Protein AF-A0A967WP31-F1 (afdb_monomer)

Radius of gyration: 25.15 Å; Cα contacts (8 Å, |Δi|>4): 212; chains: 1; bounding box: 75×71×48 Å

Sequence (219 aa):
MRSCRGRLVWILLALAAFLLVVALVLAAVYLVLQRSQSPTAGWQDPVLAIVPEQVAPDLALYPLAGASELDTVDAALANDDLETAYATLVFGLEMSDSQRIGRLILLGGQYAEAENADRAGLTYQQVYDVAVLSPYLTDPTRADALLAAGKGWTTLGDQDRALEVYDQVYLIAAQSPYLQMANRRDLLVALEEAYEEMGERSRAEASRAGIIELDQQTS

Mean predicted aligned error: 8.78 Å

Secondary structure (DSSP, 8-state):
--HHHHHHHHHHHHHHHHHHHHHHHHHHHHHHHHHHS--------TTTT--GGGS-HHHHTGGGGT--HHHHHHHHHHTT-HHHHHHHHHH--SS-HHHHHHHHHHHHHHHHHTT-HHHHHHHHHHHHHHHHH-SS--HHHHHHHHHHHHHHHHHTT-HHHHHHHHHHHHHHHHH-TTS-HHHHHHHHHHHHHHHHHTT-HHHHHHHHHHHHHHHHHH-

Solvent-accessible surface area (backbone atoms only — not comparable to full-atom values): 11968 Å² total; per-residue (Å²): 136,72,72,63,58,57,55,51,51,51,52,52,50,54,51,51,52,50,51,51,52,52,50,50,52,51,48,51,50,47,54,52,51,54,67,66,48,66,69,85,73,63,90,73,61,73,76,77,68,58,59,75,91,60,40,49,63,74,61,68,46,34,48,82,75,70,45,54,68,65,59,43,32,52,50,22,58,74,68,69,33,55,52,28,24,49,48,48,68,69,69,55,80,84,66,52,70,68,58,48,37,57,51,30,56,54,51,19,51,52,27,45,75,70,70,33,52,70,60,14,51,52,28,29,48,50,26,36,50,49,40,72,68,47,88,82,60,51,69,62,59,27,33,52,38,24,48,50,23,17,52,50,30,47,73,69,64,40,54,68,63,15,49,58,32,44,53,51,31,48,49,47,51,76,65,46,88,84,52,51,71,67,62,31,41,54,51,28,53,54,44,22,52,53,24,51,77,73,64,39,53,75,59,16,53,50,26,48,51,53,43,54,55,52,55,61,77,74,108

Structure (mmCIF, N/CA/C/O backbone):
data_AF-A0A967WP31-F1
#
_entry.id   AF-A0A967WP31-F1
#
loop_
_atom_site.group_PDB
_atom_site.id
_atom_site.type_symbol
_atom_site.label_atom_id
_atom_site.label_alt_id
_atom_site.label_comp_id
_atom_site.label_asym_id
_atom_site.label_entity_id
_atom_site.label_seq_id
_atom_site.pdbx_PDB_ins_code
_atom_site.Cartn_x
_atom_site.Cartn_y
_atom_site.Cartn_z
_atom_site.occupancy
_atom_site.B_iso_or_equiv
_atom_site.auth_seq_id
_atom_site.auth_comp_id
_atom_site.auth_asym_id
_atom_site.auth_atom_id
_atom_site.pdbx_PDB_model_num
ATOM 1 N N . MET A 1 1 ? -52.359 -52.834 -19.981 1.00 48.09 1 MET A N 1
ATOM 2 C CA . MET A 1 1 ? -51.183 -52.432 -19.164 1.00 48.09 1 MET A CA 1
ATOM 3 C C . MET A 1 1 ? -49.957 -51.960 -19.981 1.00 48.09 1 MET A C 1
ATOM 5 O O . MET A 1 1 ? -48.878 -51.860 -19.414 1.00 48.09 1 MET A O 1
ATOM 9 N N . ARG A 1 2 ? -50.075 -51.617 -21.282 1.00 52.44 2 ARG A N 1
ATOM 10 C CA . ARG A 1 2 ? -48.934 -51.145 -22.110 1.00 52.44 2 ARG A CA 1
ATOM 11 C C . ARG A 1 2 ? -48.860 -49.616 -22.305 1.00 52.44 2 ARG A C 1
ATOM 13 O O . ARG A 1 2 ? -47.792 -49.123 -22.641 1.00 52.44 2 ARG A O 1
ATOM 20 N N . SER A 1 3 ? -49.930 -48.858 -22.032 1.00 57.16 3 SER A N 1
ATOM 21 C CA . SER A 1 3 ? -49.964 -47.397 -22.253 1.00 57.16 3 SER A CA 1
ATOM 22 C C . SER A 1 3 ? -49.383 -46.551 -21.106 1.00 57.16 3 SER A C 1
ATOM 24 O O . SER A 1 3 ? -48.911 -45.446 -21.361 1.00 57.16 3 SER A O 1
ATOM 26 N N . CYS A 1 4 ? -49.337 -47.056 -19.864 1.00 55.31 4 CYS A N 1
ATOM 27 C CA . CYS A 1 4 ? -48.727 -46.322 -18.742 1.00 55.31 4 CYS A CA 1
ATOM 28 C C . CYS A 1 4 ? -47.192 -46.325 -18.787 1.00 55.31 4 CYS A C 1
ATOM 30 O O . CYS A 1 4 ? -46.578 -45.357 -18.356 1.00 55.31 4 CYS A O 1
ATOM 32 N N . ARG A 1 5 ? -46.565 -47.369 -19.355 1.00 59.22 5 ARG A N 1
ATOM 33 C CA . ARG A 1 5 ? -45.098 -47.455 -19.474 1.00 59.22 5 ARG A CA 1
ATOM 34 C C . ARG A 1 5 ? -44.522 -46.371 -20.387 1.00 59.22 5 ARG A C 1
ATOM 36 O O . ARG A 1 5 ? -43.502 -45.795 -20.044 1.00 59.22 5 ARG A O 1
ATOM 43 N N . GLY A 1 6 ? -45.197 -46.042 -21.492 1.00 67.44 6 GLY A N 1
ATOM 44 C CA . GLY A 1 6 ? -44.748 -44.987 -22.407 1.00 67.44 6 GLY A CA 1
ATOM 45 C C . GLY A 1 6 ? -44.759 -43.597 -21.768 1.00 67.44 6 GLY A C 1
ATOM 46 O O . GLY A 1 6 ? -43.783 -42.865 -21.880 1.00 67.44 6 GLY A O 1
ATOM 47 N N . ARG A 1 7 ? -45.822 -43.251 -21.026 1.00 71.31 7 ARG A N 1
ATOM 48 C CA . ARG A 1 7 ? -45.899 -41.967 -20.303 1.00 71.31 7 ARG A CA 1
ATOM 49 C C . ARG A 1 7 ? -44.865 -41.868 -19.184 1.00 71.31 7 ARG A C 1
ATOM 51 O O . ARG A 1 7 ? -44.279 -40.811 -19.003 1.00 71.31 7 ARG A O 1
ATOM 58 N N . LEU A 1 8 ? -44.610 -42.967 -18.476 1.00 77.31 8 LEU A N 1
ATOM 59 C CA . LEU A 1 8 ? -43.610 -43.014 -17.407 1.00 77.31 8 LEU A CA 1
ATOM 60 C C . LEU A 1 8 ? -42.186 -42.836 -17.963 1.00 77.31 8 LEU A C 1
ATOM 62 O O . LEU A 1 8 ? -41.399 -42.093 -17.389 1.00 77.31 8 LEU A O 1
ATOM 66 N N . VAL A 1 9 ? -41.887 -43.423 -19.128 1.00 80.94 9 VAL A N 1
ATOM 67 C CA . VAL A 1 9 ? -40.612 -43.206 -19.836 1.00 80.94 9 VAL A CA 1
ATOM 68 C C . VAL A 1 9 ? -40.452 -41.746 -20.270 1.00 80.94 9 VAL A C 1
ATOM 70 O O . VAL A 1 9 ? -39.383 -41.183 -20.072 1.00 80.94 9 VAL A O 1
ATOM 73 N N . TRP A 1 10 ? -41.506 -41.102 -20.784 1.00 84.00 10 TRP A N 1
ATOM 74 C CA . TRP A 1 10 ? -41.463 -39.678 -21.147 1.00 84.00 10 TRP A CA 1
ATOM 75 C C . TRP A 1 10 ? -41.274 -38.749 -19.942 1.00 84.00 10 TRP A C 1
ATOM 77 O O . TRP A 1 10 ? -40.517 -37.787 -20.035 1.00 84.00 10 TRP A O 1
ATOM 87 N N . ILE A 1 11 ? -41.907 -39.051 -18.804 1.00 85.69 11 ILE A N 1
ATOM 88 C CA . ILE A 1 11 ? -41.722 -38.292 -17.557 1.00 85.69 11 ILE A CA 1
ATOM 89 C C . ILE A 1 11 ? -40.282 -38.436 -17.048 1.00 85.69 11 ILE A C 1
ATOM 91 O O . ILE A 1 11 ? -39.667 -37.443 -16.669 1.00 85.69 11 ILE A O 1
ATOM 95 N N . LEU A 1 12 ? -39.719 -39.649 -17.086 1.00 86.62 12 LEU A N 1
ATOM 96 C CA . LEU A 1 12 ? -38.326 -39.885 -16.695 1.00 86.62 12 LEU A CA 1
ATOM 97 C C . LEU A 1 12 ? -37.335 -39.167 -17.623 1.00 86.62 12 LEU A C 1
ATOM 99 O O . LEU A 1 12 ? -36.360 -38.600 -17.140 1.00 86.62 12 LEU A O 1
ATOM 103 N N . LEU A 1 13 ? -37.603 -39.137 -18.931 1.00 89.50 13 LEU A N 1
ATOM 104 C CA . LEU A 1 13 ? -36.784 -38.411 -19.908 1.00 89.50 13 LEU A CA 1
ATOM 105 C C . LEU A 1 13 ? -36.823 -36.895 -19.683 1.00 89.50 13 LEU A C 1
ATOM 107 O O . LEU A 1 13 ? -35.779 -36.248 -19.705 1.00 89.50 13 LEU A O 1
ATOM 111 N N . ALA A 1 14 ? -38.006 -36.336 -19.419 1.00 89.00 14 ALA A N 1
ATOM 112 C CA . ALA A 1 14 ? -38.161 -34.915 -19.117 1.00 89.00 14 ALA A CA 1
ATOM 113 C C . ALA A 1 14 ? -37.454 -34.527 -17.808 1.00 89.00 14 ALA A C 1
ATOM 115 O O . ALA A 1 14 ? -36.783 -33.499 -17.753 1.00 89.00 14 ALA A O 1
ATOM 116 N N . LEU A 1 15 ? -37.546 -35.374 -16.776 1.00 92.00 15 LEU A N 1
ATOM 117 C CA . LEU A 1 15 ? -36.854 -35.159 -15.506 1.00 92.00 15 LEU A CA 1
ATOM 118 C C . LEU A 1 15 ? -35.328 -35.227 -15.669 1.00 92.00 15 LEU A C 1
ATOM 120 O O . LEU A 1 15 ? -34.617 -34.388 -15.123 1.00 92.00 15 LEU A O 1
ATOM 124 N N . ALA A 1 16 ? -34.825 -36.188 -16.448 1.00 92.31 16 ALA A N 1
ATOM 125 C CA . ALA A 1 16 ? -33.398 -36.306 -16.736 1.00 92.31 16 ALA A CA 1
ATOM 126 C C . ALA A 1 16 ? -32.869 -35.090 -17.515 1.00 92.31 16 ALA A C 1
ATOM 128 O O . ALA A 1 16 ? -31.815 -34.557 -17.175 1.00 92.31 16 ALA A O 1
ATOM 129 N N . ALA A 1 17 ? -33.619 -34.611 -18.512 1.00 92.19 17 ALA A N 1
ATOM 130 C CA . ALA A 1 17 ? -33.269 -33.404 -19.256 1.00 92.19 17 ALA A CA 1
ATOM 131 C C . ALA A 1 17 ? -33.260 -32.160 -18.354 1.00 92.19 17 ALA A C 1
ATOM 133 O O . ALA A 1 17 ? -32.332 -31.358 -18.423 1.00 92.19 17 ALA A O 1
ATOM 134 N N . PHE A 1 18 ? -34.248 -32.026 -17.464 1.00 94.31 18 PHE A N 1
ATOM 135 C CA . PHE A 1 18 ? -34.303 -30.928 -16.499 1.00 94.31 18 PHE A CA 1
ATOM 136 C C . PHE A 1 18 ? -33.104 -30.943 -15.542 1.00 94.31 18 PHE A C 1
ATOM 138 O O . PHE A 1 18 ? -32.453 -29.917 -15.361 1.00 94.31 18 PHE A O 1
ATOM 145 N N . LEU A 1 19 ? -32.756 -32.108 -14.986 1.00 94.81 19 LEU A N 1
ATOM 146 C CA . LEU A 1 19 ? -31.580 -32.252 -14.122 1.00 94.81 19 LEU A CA 1
ATOM 147 C C . LEU A 1 19 ? -30.276 -31.913 -14.852 1.00 94.81 19 LEU A C 1
ATOM 149 O O . LEU A 1 19 ? -29.394 -31.297 -14.260 1.00 94.81 19 LEU A O 1
ATOM 153 N N . LEU A 1 20 ? -30.164 -32.264 -16.135 1.00 94.94 20 LEU A N 1
ATOM 154 C CA . LEU A 1 20 ? -28.99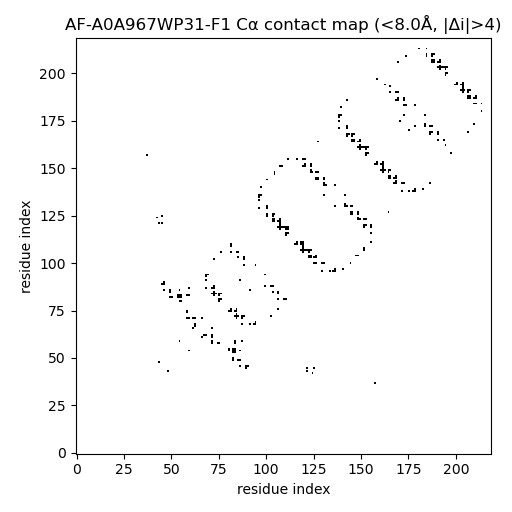0 -31.945 -16.947 1.00 94.94 20 LEU A CA 1
ATOM 155 C C . LEU A 1 20 ? -28.857 -30.432 -17.171 1.00 94.94 20 LEU A C 1
ATOM 157 O O . LEU A 1 20 ? -27.760 -29.892 -17.046 1.00 94.94 20 LEU A O 1
ATOM 161 N N . VAL A 1 21 ? -29.966 -29.732 -17.426 1.00 95.50 21 VAL A N 1
ATOM 162 C CA . VAL A 1 21 ? -29.972 -28.264 -17.536 1.00 95.50 21 VAL A CA 1
ATOM 163 C C . VAL A 1 21 ? -29.587 -27.616 -16.207 1.00 95.50 21 VAL A C 1
ATOM 165 O O . VAL A 1 21 ? -28.744 -26.725 -16.194 1.00 95.50 21 VAL A O 1
ATOM 168 N N . VAL A 1 22 ? -30.138 -28.085 -15.084 1.00 95.94 22 VAL A N 1
ATOM 169 C CA . VAL A 1 22 ? -29.780 -27.573 -13.750 1.00 95.94 22 VAL A CA 1
ATOM 170 C C . VAL A 1 22 ? -28.296 -27.797 -13.454 1.00 95.94 22 VAL A C 1
ATOM 172 O O . VAL A 1 22 ? -27.631 -26.882 -12.975 1.00 95.94 22 VAL A O 1
ATOM 175 N N . ALA A 1 23 ? -27.753 -28.969 -13.789 1.00 94.25 23 ALA A N 1
ATOM 176 C CA . ALA A 1 23 ? -26.331 -29.261 -13.631 1.00 94.25 23 ALA A CA 1
ATOM 177 C C . ALA A 1 23 ? 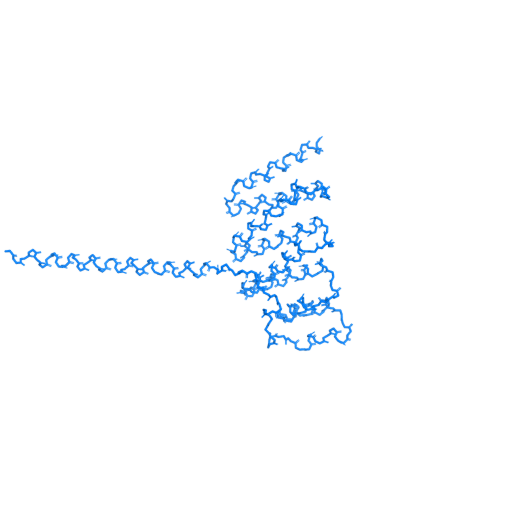-25.451 -28.354 -14.507 1.00 94.25 23 ALA A C 1
ATOM 179 O O . ALA A 1 23 ? -24.427 -27.872 -14.033 1.00 94.25 23 ALA A O 1
ATOM 180 N N . LEU A 1 24 ? -25.857 -28.073 -15.750 1.00 94.81 24 LEU A N 1
ATOM 181 C CA . LEU A 1 24 ? -25.155 -27.136 -16.632 1.00 94.81 24 LEU A CA 1
ATOM 182 C C . LEU A 1 24 ? -25.182 -25.704 -16.097 1.00 94.81 24 LEU A C 1
ATOM 184 O O . LEU A 1 24 ? -24.158 -25.030 -16.130 1.00 94.81 24 LEU A O 1
ATOM 188 N N . VAL A 1 25 ? -26.326 -25.247 -15.584 1.00 94.38 25 VAL A N 1
ATOM 189 C CA . VAL A 1 25 ? -26.448 -23.917 -14.973 1.00 94.38 25 VAL A CA 1
ATOM 190 C C . VAL A 1 25 ? -25.581 -23.829 -13.722 1.00 94.38 25 VAL A C 1
ATOM 192 O O . VAL A 1 25 ? -24.827 -22.874 -13.583 1.00 94.38 25 VAL A O 1
ATOM 195 N N . LEU A 1 26 ? -25.617 -24.838 -12.849 1.00 93.25 26 LEU A N 1
ATOM 196 C CA . LEU A 1 26 ? -24.751 -24.902 -11.670 1.00 93.25 26 LEU A CA 1
ATOM 197 C C . LEU A 1 26 ? -23.270 -24.945 -12.049 1.00 93.25 26 LEU A C 1
ATOM 199 O O . LEU A 1 26 ? -22.478 -24.267 -11.411 1.00 93.25 26 LEU A O 1
ATOM 203 N N . ALA A 1 27 ? -22.891 -25.686 -13.092 1.00 89.44 27 ALA A N 1
ATOM 204 C CA . ALA A 1 27 ? -21.516 -25.732 -13.580 1.00 89.44 27 ALA A CA 1
ATOM 205 C C . ALA A 1 27 ? -21.072 -24.387 -14.171 1.00 89.44 27 ALA A C 1
ATOM 207 O O . ALA A 1 27 ? -19.958 -23.947 -13.914 1.00 89.44 27 ALA A O 1
ATOM 208 N N . ALA A 1 28 ? -21.940 -23.704 -14.921 1.00 89.06 28 ALA A N 1
ATOM 209 C CA . ALA A 1 28 ? -21.658 -22.372 -15.446 1.00 89.06 28 ALA A CA 1
ATOM 210 C C . ALA A 1 28 ? -21.516 -21.344 -14.315 1.00 89.06 28 ALA A C 1
ATOM 212 O O . ALA A 1 28 ? -20.557 -20.579 -14.302 1.00 89.06 28 ALA A O 1
ATOM 213 N N . VAL A 1 29 ? -22.421 -21.372 -13.333 1.00 89.94 29 VAL A N 1
ATOM 214 C CA . VAL A 1 29 ? -22.355 -20.532 -12.130 1.00 89.94 29 VAL A CA 1
ATOM 215 C C . VAL A 1 29 ? -21.086 -20.834 -11.334 1.00 89.94 29 VAL A C 1
ATOM 217 O O . VAL A 1 29 ? -20.380 -19.906 -10.961 1.00 89.94 29 VAL A O 1
ATOM 220 N N . TYR A 1 30 ? -20.743 -22.110 -11.144 1.00 86.44 30 TYR A N 1
ATOM 221 C CA . TYR A 1 30 ? -19.514 -22.533 -10.475 1.00 86.44 30 TYR A CA 1
ATOM 222 C C . TYR A 1 30 ? -18.264 -22.048 -11.212 1.00 86.44 30 TYR A C 1
ATOM 224 O O . TYR A 1 30 ? -17.371 -21.514 -10.575 1.00 86.44 30 TYR A O 1
ATOM 232 N N . LEU A 1 31 ? -18.206 -22.157 -12.541 1.00 83.50 31 LEU A N 1
ATOM 233 C CA . LEU A 1 31 ? -17.070 -21.672 -13.331 1.00 83.50 31 LEU A CA 1
ATOM 234 C C . LEU A 1 31 ? -16.947 -20.144 -13.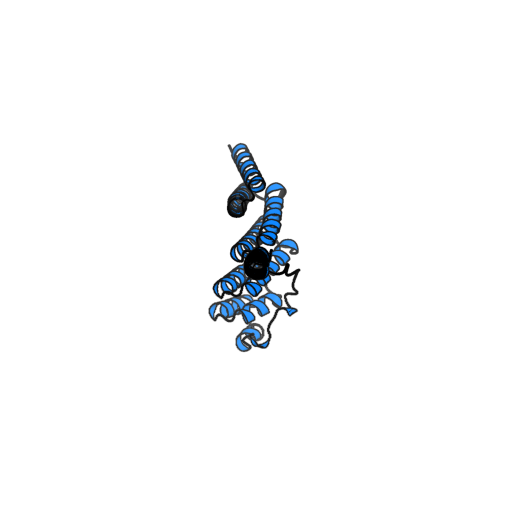315 1.00 83.50 31 LEU A C 1
ATOM 236 O O . LEU A 1 31 ? -15.834 -19.628 -13.335 1.00 83.50 31 LEU A O 1
ATOM 240 N N . VAL A 1 32 ? -18.065 -19.416 -13.271 1.00 80.25 32 VAL A N 1
ATOM 241 C CA . VAL A 1 32 ? -18.055 -17.955 -13.106 1.00 80.25 32 VAL A CA 1
ATOM 242 C C . VAL A 1 32 ? -17.565 -17.589 -11.705 1.00 80.25 32 VAL A C 1
ATOM 244 O O . VAL A 1 32 ? -16.639 -16.798 -11.586 1.00 80.25 32 VAL A O 1
ATOM 247 N N . LEU A 1 33 ? -18.092 -18.233 -10.661 1.00 72.06 33 LEU A N 1
ATOM 248 C CA . LEU A 1 33 ? -17.651 -18.038 -9.276 1.00 72.06 33 LEU A CA 1
ATOM 249 C C . LEU A 1 33 ? -16.187 -18.436 -9.065 1.00 72.06 33 LEU A C 1
ATOM 251 O O . LEU A 1 33 ? -15.489 -17.772 -8.317 1.00 72.06 33 LEU A O 1
ATOM 255 N N . GLN A 1 34 ? -15.701 -19.484 -9.729 1.00 62.25 34 GLN A N 1
ATOM 256 C CA . GLN A 1 34 ? -14.315 -19.940 -9.628 1.00 62.25 34 GLN A CA 1
ATOM 257 C C . GLN A 1 34 ? -13.345 -19.025 -10.383 1.00 62.25 34 GLN A C 1
ATOM 259 O O . GLN A 1 34 ? -12.185 -18.939 -10.008 1.00 62.25 34 GLN A O 1
ATOM 264 N N . ARG A 1 35 ? -13.810 -18.312 -11.418 1.00 55.94 35 ARG A N 1
ATOM 265 C CA . ARG A 1 35 ? -13.052 -17.200 -12.014 1.00 55.94 35 ARG A CA 1
ATOM 266 C C . ARG A 1 35 ? -13.031 -15.966 -11.112 1.00 55.94 35 ARG A C 1
ATOM 268 O O . ARG A 1 35 ? -12.067 -15.220 -11.166 1.00 55.94 35 ARG A O 1
ATOM 275 N N . SER A 1 36 ? -14.081 -15.752 -10.318 1.00 49.72 36 SER A N 1
ATOM 276 C CA . SER A 1 36 ? -14.158 -14.664 -9.331 1.00 49.72 36 SER A CA 1
ATOM 277 C C . SER A 1 36 ? -13.421 -14.972 -8.030 1.00 49.72 36 SER A C 1
ATOM 279 O O . SER A 1 36 ? -13.048 -14.054 -7.311 1.00 49.72 36 SER A O 1
ATOM 281 N N . GLN A 1 37 ? -13.200 -16.250 -7.720 1.00 40.97 37 GLN A N 1
ATOM 282 C CA . GLN A 1 37 ? -12.224 -16.662 -6.725 1.00 40.97 37 GLN A CA 1
ATOM 283 C C . GLN A 1 37 ? -10.851 -16.434 -7.342 1.00 40.97 37 GLN A C 1
ATOM 285 O O . GLN A 1 37 ? -10.245 -17.362 -7.880 1.00 40.97 37 GLN A O 1
ATOM 290 N N . SER A 1 38 ? -10.372 -15.187 -7.279 1.00 45.44 38 SER A N 1
ATOM 291 C CA . SER A 1 38 ? -8.942 -14.918 -7.332 1.00 45.44 38 SER A CA 1
ATOM 292 C C . SER A 1 38 ? -8.298 -15.984 -6.453 1.00 45.44 38 SER A C 1
ATOM 294 O O . SER A 1 38 ? -8.694 -16.107 -5.285 1.00 45.44 38 SER A O 1
ATOM 296 N N . PRO A 1 39 ? -7.421 -16.852 -6.997 1.00 47.75 39 PRO A N 1
ATOM 297 C CA . PRO A 1 39 ? -6.733 -17.809 -6.156 1.00 47.75 39 PRO A CA 1
ATOM 298 C C . PRO A 1 39 ? -6.156 -16.988 -5.016 1.00 47.75 39 PRO A C 1
ATOM 300 O O . PRO A 1 39 ? -5.658 -15.890 -5.259 1.00 47.75 39 PRO A O 1
ATOM 303 N N . THR A 1 40 ? -6.283 -17.475 -3.786 1.00 46.31 40 THR A N 1
ATOM 304 C CA . THR A 1 40 ? -5.514 -16.983 -2.647 1.00 46.31 40 THR A CA 1
ATOM 305 C C . THR A 1 40 ? -4.053 -17.001 -3.079 1.00 46.31 40 THR A C 1
ATOM 307 O O . THR A 1 40 ? -3.371 -18.021 -2.952 1.00 46.31 40 THR A O 1
ATOM 310 N N . ALA A 1 41 ? -3.605 -15.936 -3.733 1.00 57.12 41 ALA A N 1
ATOM 311 C CA . ALA A 1 41 ? -2.304 -15.878 -4.347 1.00 57.12 41 ALA A CA 1
ATOM 312 C C . ALA A 1 41 ? -1.407 -15.532 -3.178 1.00 57.12 41 ALA A C 1
ATOM 314 O O . ALA A 1 41 ? -1.161 -14.359 -2.906 1.00 57.12 41 ALA A O 1
ATOM 315 N N . GLY A 1 42 ? -1.069 -16.554 -2.387 1.00 73.75 42 GLY A N 1
ATOM 316 C CA . GLY A 1 42 ? -0.170 -16.417 -1.255 1.00 73.75 42 GLY A CA 1
ATOM 317 C C . GLY A 1 42 ? 1.035 -15.585 -1.669 1.00 73.75 42 GLY A C 1
ATOM 318 O O . GLY A 1 42 ? 1.362 -15.550 -2.856 1.00 73.75 42 GLY A O 1
ATOM 319 N N . TRP A 1 43 ? 1.622 -14.894 -0.691 1.00 86.44 43 TRP A N 1
ATOM 320 C CA . TRP A 1 43 ? 2.747 -13.980 -0.877 1.00 86.44 43 TRP A CA 1
ATOM 321 C C . TRP A 1 43 ? 3.620 -14.369 -2.079 1.00 86.44 43 TRP A C 1
ATOM 323 O O . TRP A 1 43 ? 4.153 -15.482 -2.136 1.00 86.44 43 TRP A O 1
ATOM 333 N N . GLN A 1 44 ? 3.696 -13.481 -3.065 1.00 90.19 44 GLN A N 1
ATOM 334 C CA . GLN A 1 44 ? 4.504 -13.695 -4.261 1.00 90.19 44 GLN A CA 1
ATOM 335 C C . GLN A 1 44 ? 5.835 -12.964 -4.127 1.00 90.19 44 GLN A C 1
ATOM 337 O O . GLN A 1 44 ? 5.871 -11.824 -3.661 1.00 90.19 44 GLN A O 1
ATOM 342 N N . ASP A 1 45 ? 6.912 -13.611 -4.573 1.00 91.69 45 ASP A N 1
ATOM 343 C CA . ASP A 1 45 ? 8.239 -13.004 -4.591 1.00 91.69 45 ASP A CA 1
ATOM 344 C C . ASP A 1 45 ? 8.279 -11.870 -5.634 1.00 91.69 45 ASP A C 1
ATOM 346 O O . ASP A 1 45 ? 8.108 -12.131 -6.833 1.00 91.69 45 ASP A O 1
ATOM 350 N N . PRO A 1 46 ? 8.515 -10.615 -5.208 1.00 92.69 46 PRO A N 1
ATOM 351 C CA . PRO A 1 46 ? 8.478 -9.465 -6.097 1.00 92.69 46 PRO A CA 1
ATOM 352 C C . PRO A 1 46 ? 9.553 -9.509 -7.187 1.00 92.69 46 PRO A C 1
ATOM 354 O O . PRO A 1 46 ? 9.320 -8.980 -8.273 1.00 92.69 46 PRO A O 1
ATOM 357 N N . VAL A 1 47 ? 10.694 -10.159 -6.926 1.00 94.19 47 VAL A N 1
ATOM 358 C CA . VAL A 1 47 ? 11.807 -10.290 -7.877 1.00 94.19 47 VAL A CA 1
ATOM 359 C C . VAL A 1 47 ? 11.464 -11.297 -8.969 1.00 94.19 47 VAL A C 1
ATOM 361 O O . VAL A 1 47 ? 11.734 -11.054 -10.143 1.00 94.19 47 VAL A O 1
ATOM 364 N N . LEU A 1 48 ? 10.838 -12.419 -8.599 1.00 93.38 48 LEU A N 1
ATOM 365 C CA . LEU A 1 48 ? 10.439 -13.453 -9.560 1.00 93.38 48 LEU A CA 1
ATOM 366 C C . LEU A 1 48 ? 9.257 -13.029 -10.436 1.00 93.38 48 LEU A C 1
ATOM 368 O O . LEU A 1 48 ? 9.054 -13.608 -11.499 1.00 93.38 48 LEU A O 1
ATOM 372 N N . ALA A 1 49 ? 8.488 -12.031 -10.000 1.00 92.19 49 ALA A N 1
ATOM 373 C CA . ALA A 1 49 ? 7.362 -11.498 -10.755 1.00 92.19 49 ALA A CA 1
ATOM 374 C C . ALA A 1 49 ? 7.775 -10.575 -11.917 1.00 92.19 49 ALA A C 1
ATOM 376 O O . ALA A 1 49 ? 6.916 -10.185 -12.705 1.00 92.19 49 ALA A O 1
ATOM 377 N N . ILE A 1 50 ? 9.047 -10.179 -12.020 1.00 94.62 50 ILE A N 1
ATOM 378 C CA . ILE A 1 50 ? 9.522 -9.287 -13.086 1.00 94.62 50 ILE A CA 1
ATOM 379 C C . ILE A 1 50 ? 9.532 -10.031 -14.423 1.00 94.62 50 ILE A C 1
ATOM 381 O O . ILE A 1 50 ? 10.000 -11.167 -14.496 1.00 94.62 50 ILE A O 1
ATOM 385 N N . VAL A 1 51 ? 9.063 -9.370 -15.484 1.00 94.88 51 VAL A N 1
ATOM 386 C CA . VAL A 1 51 ? 9.094 -9.876 -16.863 1.00 94.88 51 VAL A CA 1
ATOM 387 C C . VAL A 1 51 ? 10.194 -9.146 -17.643 1.00 94.88 51 VAL A C 1
ATOM 389 O O . VAL A 1 51 ? 9.956 -8.043 -18.141 1.00 94.88 51 VAL A O 1
ATOM 392 N N . PRO A 1 52 ? 11.409 -9.717 -17.770 1.00 94.00 52 PRO A N 1
ATOM 393 C CA . PRO A 1 52 ? 12.562 -9.002 -18.318 1.00 94.00 52 PRO A CA 1
ATOM 394 C C . PRO A 1 52 ? 12.348 -8.473 -19.738 1.00 94.00 52 PRO A C 1
ATOM 396 O O . PRO A 1 52 ? 12.908 -7.446 -20.104 1.00 94.00 52 PRO A O 1
ATOM 399 N N . GLU A 1 53 ? 11.529 -9.153 -20.541 1.00 96.62 53 GLU A N 1
ATOM 400 C CA . GLU A 1 53 ? 11.251 -8.783 -21.930 1.00 96.62 53 GLU A CA 1
ATOM 401 C C . GLU A 1 53 ? 10.398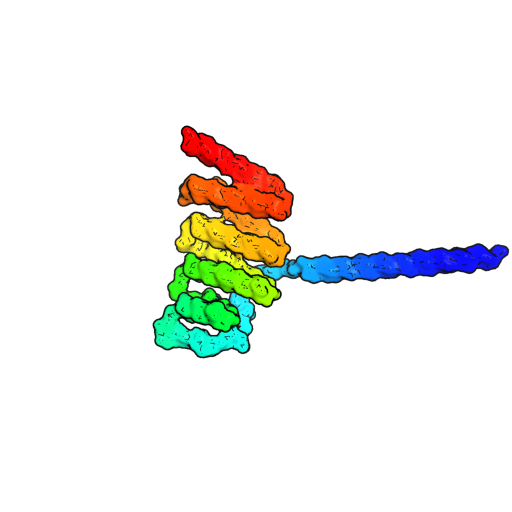 -7.513 -22.070 1.00 96.62 53 GLU A C 1
ATOM 403 O O . GLU A 1 53 ? 10.350 -6.940 -23.156 1.00 96.62 53 GLU A O 1
ATOM 408 N N . GLN A 1 54 ? 9.721 -7.086 -21.000 1.00 95.75 54 GLN A N 1
ATOM 409 C CA . GLN A 1 54 ? 8.888 -5.878 -20.971 1.00 95.75 54 GLN A CA 1
ATOM 410 C C . GLN A 1 54 ? 9.605 -4.684 -20.323 1.00 95.75 54 GLN A C 1
ATOM 412 O O . GLN A 1 54 ? 9.070 -3.580 -20.307 1.00 95.75 54 GLN A O 1
ATOM 417 N N . VAL A 1 55 ? 10.823 -4.883 -19.812 1.00 96.75 55 VAL A N 1
ATOM 418 C CA . VAL A 1 55 ? 11.637 -3.805 -19.248 1.00 96.75 55 VAL A CA 1
ATOM 419 C C . VAL A 1 55 ? 12.278 -3.004 -20.381 1.00 96.75 55 VAL A C 1
ATOM 421 O O . VAL A 1 55 ? 13.056 -3.545 -21.169 1.00 96.75 55 VAL A O 1
ATOM 424 N N . ALA A 1 56 ? 11.991 -1.704 -20.429 1.00 96.75 56 ALA A N 1
ATOM 425 C CA . ALA A 1 56 ? 12.590 -0.749 -21.353 1.00 96.75 56 ALA A CA 1
ATOM 426 C C . ALA A 1 56 ? 14.084 -0.561 -21.007 1.00 96.75 56 ALA A C 1
ATOM 428 O O . ALA A 1 56 ? 14.406 0.001 -19.953 1.00 96.75 56 ALA A O 1
ATOM 429 N N . PRO A 1 57 ? 15.031 -1.048 -21.838 1.00 94.06 57 PRO A N 1
ATOM 430 C CA . PRO A 1 57 ? 16.444 -1.084 -21.454 1.00 94.06 57 PRO A CA 1
ATOM 431 C C . PRO A 1 57 ? 17.079 0.302 -21.325 1.00 94.06 57 PRO A C 1
ATOM 433 O O . PRO A 1 57 ? 17.991 0.495 -20.530 1.00 94.06 57 PRO A O 1
ATOM 436 N N . ASP A 1 58 ? 16.623 1.267 -22.116 1.00 92.75 58 ASP A N 1
ATOM 437 C CA . ASP A 1 58 ? 17.094 2.649 -22.084 1.00 92.75 58 ASP A CA 1
ATOM 438 C C . ASP A 1 58 ? 16.767 3.337 -20.753 1.00 92.75 58 ASP A C 1
ATOM 440 O O . ASP A 1 58 ? 17.651 3.949 -20.152 1.00 92.75 58 ASP A O 1
ATOM 444 N N . LEU A 1 59 ? 15.543 3.166 -20.251 1.00 93.62 59 LEU A N 1
ATOM 445 C CA . LEU A 1 59 ? 15.137 3.660 -18.936 1.00 93.62 59 LEU A CA 1
ATOM 446 C C . LEU A 1 59 ? 15.743 2.836 -17.791 1.00 93.62 59 LEU A C 1
ATOM 448 O O . LEU A 1 59 ? 16.189 3.402 -16.797 1.00 93.62 59 LEU A O 1
ATOM 452 N N . ALA A 1 60 ? 15.848 1.513 -17.926 1.00 92.56 60 ALA A N 1
ATOM 453 C CA . ALA A 1 60 ? 16.442 0.668 -16.886 1.00 92.56 60 ALA A CA 1
ATOM 454 C C . ALA A 1 60 ? 17.933 0.967 -16.638 1.00 92.56 60 ALA A C 1
ATOM 456 O O . ALA A 1 60 ? 18.433 0.779 -15.529 1.00 92.56 60 ALA A O 1
ATOM 457 N N . LEU A 1 61 ? 18.655 1.442 -17.658 1.00 92.69 61 LEU A N 1
ATOM 458 C CA . LEU A 1 61 ? 20.064 1.831 -17.550 1.00 92.69 61 LEU A CA 1
ATOM 459 C C . LEU A 1 61 ? 20.256 3.294 -17.122 1.00 92.69 61 LEU A C 1
ATOM 461 O O . LEU A 1 61 ? 21.390 3.705 -16.871 1.00 92.69 61 LEU A O 1
ATOM 465 N N . TYR A 1 62 ? 19.184 4.081 -17.008 1.00 91.81 62 TYR A N 1
ATOM 466 C CA . TYR A 1 62 ? 19.252 5.503 -16.669 1.00 91.81 62 TYR A CA 1
ATOM 467 C C . TYR A 1 62 ? 19.971 5.777 -15.331 1.00 91.81 62 TYR A C 1
ATOM 469 O O . TYR A 1 62 ? 20.833 6.665 -15.299 1.00 91.81 62 TYR A O 1
ATOM 477 N N . PRO A 1 63 ? 19.762 4.985 -14.257 1.00 91.62 63 PRO A N 1
ATOM 478 C CA . PRO A 1 63 ? 20.522 5.151 -13.017 1.00 91.62 63 PRO A CA 1
ATOM 479 C C . PRO A 1 63 ? 22.035 4.976 -13.202 1.00 91.62 63 PRO A C 1
ATOM 481 O O . PRO A 1 63 ? 22.831 5.681 -12.584 1.00 91.62 63 PRO A O 1
ATOM 484 N N . LEU A 1 64 ? 22.469 4.108 -14.127 1.00 89.56 64 LEU A N 1
ATOM 485 C CA . LEU A 1 64 ? 23.895 3.922 -14.435 1.00 89.56 64 LEU A CA 1
ATOM 486 C C . LEU A 1 64 ? 24.509 5.136 -15.146 1.00 89.56 64 LEU A C 1
ATOM 488 O O . LEU A 1 64 ? 25.726 5.317 -15.118 1.00 89.56 64 LEU A O 1
ATOM 492 N N . ALA A 1 65 ? 23.678 5.976 -15.765 1.00 91.06 65 ALA A N 1
ATOM 493 C CA . ALA A 1 65 ? 24.077 7.267 -16.315 1.00 91.06 65 ALA A CA 1
ATOM 494 C C . ALA A 1 65 ? 24.074 8.398 -15.263 1.00 91.06 65 ALA A C 1
ATOM 496 O O . ALA A 1 65 ? 24.369 9.544 -15.604 1.00 91.06 65 ALA A O 1
ATOM 497 N N . GLY A 1 66 ? 23.776 8.090 -13.994 1.00 91.38 66 GLY A N 1
ATOM 498 C CA . GLY A 1 66 ? 23.780 9.033 -12.874 1.00 91.38 66 GLY A CA 1
ATOM 499 C C . GLY A 1 66 ? 22.441 9.725 -12.604 1.00 91.38 66 GLY A C 1
ATOM 500 O O . GLY A 1 66 ? 22.416 10.685 -11.836 1.00 91.38 66 GLY A O 1
ATOM 501 N N . ALA A 1 67 ? 21.346 9.281 -13.231 1.00 92.88 67 ALA A N 1
ATOM 502 C CA . ALA A 1 67 ? 20.003 9.726 -12.857 1.00 92.88 67 ALA A CA 1
ATOM 503 C C . ALA A 1 67 ? 19.573 9.102 -11.521 1.00 92.88 67 ALA A C 1
ATOM 505 O O . ALA A 1 67 ? 20.038 8.021 -11.165 1.00 92.88 67 ALA A O 1
ATOM 506 N N . SER A 1 68 ? 18.673 9.763 -10.787 1.00 94.62 68 SER A N 1
ATOM 507 C CA . SER A 1 68 ? 18.130 9.165 -9.566 1.00 94.62 68 SER A CA 1
ATOM 508 C C . SER A 1 68 ? 17.150 8.031 -9.894 1.00 94.62 68 SER A C 1
ATOM 510 O O . SER A 1 68 ? 16.462 8.052 -10.922 1.00 94.62 68 SER A O 1
ATOM 512 N N . GLU A 1 69 ? 17.043 7.043 -9.002 1.00 94.62 69 GLU A N 1
ATOM 513 C CA . GLU A 1 69 ? 16.047 5.969 -9.134 1.00 94.62 69 GLU A CA 1
ATOM 514 C C . GLU A 1 69 ? 14.612 6.526 -9.157 1.00 94.62 69 GLU A C 1
ATOM 516 O O . GLU A 1 69 ? 13.754 5.994 -9.857 1.00 94.62 69 GLU A O 1
ATOM 521 N N . LEU A 1 70 ? 14.350 7.629 -8.443 1.00 94.69 70 LEU A N 1
ATOM 522 C CA . LEU A 1 70 ? 13.039 8.288 -8.436 1.00 94.69 70 LEU A CA 1
ATOM 523 C C . LEU A 1 70 ? 12.699 8.915 -9.781 1.00 94.69 70 LEU A C 1
ATOM 525 O O . LEU A 1 70 ? 11.608 8.673 -10.288 1.00 94.69 70 LEU A O 1
ATOM 529 N N . ASP A 1 71 ? 13.636 9.655 -10.375 1.00 95.00 71 ASP A N 1
ATOM 530 C CA . ASP A 1 71 ? 13.434 10.242 -11.703 1.00 95.00 71 ASP A CA 1
ATOM 531 C C . ASP A 1 71 ? 13.240 9.147 -12.759 1.00 95.00 71 ASP A C 1
ATOM 533 O O . ASP A 1 71 ? 12.466 9.314 -13.697 1.00 95.00 71 ASP A O 1
ATOM 537 N N . THR A 1 72 ? 13.913 8.005 -12.586 1.00 96.06 72 THR A N 1
ATOM 538 C CA . THR A 1 72 ? 13.775 6.841 -13.471 1.00 96.06 72 THR A CA 1
ATOM 539 C C . THR A 1 72 ? 12.376 6.233 -13.380 1.00 96.06 72 THR A C 1
ATOM 541 O O . THR A 1 72 ? 11.752 5.984 -14.409 1.00 96.06 72 THR A O 1
ATOM 544 N N . VAL A 1 73 ? 11.854 6.037 -12.163 1.00 97.56 73 VAL A N 1
ATOM 545 C CA . VAL A 1 73 ? 10.475 5.565 -11.962 1.00 97.56 73 VAL A CA 1
ATOM 546 C C . VAL A 1 73 ? 9.472 6.574 -12.516 1.00 97.56 73 VAL A C 1
ATOM 548 O O . VAL A 1 73 ? 8.551 6.176 -13.218 1.00 97.56 73 VAL A O 1
ATOM 551 N N . ASP A 1 74 ? 9.660 7.868 -12.259 1.00 96.12 74 ASP A N 1
ATOM 552 C CA . ASP A 1 74 ? 8.754 8.915 -12.745 1.00 96.12 74 ASP A CA 1
ATOM 553 C C . ASP A 1 74 ? 8.736 8.987 -14.276 1.00 96.12 74 ASP A C 1
ATOM 555 O O . ASP A 1 74 ? 7.667 9.109 -14.874 1.00 96.12 74 ASP A O 1
ATOM 559 N N . ALA A 1 75 ? 9.896 8.847 -14.920 1.00 96.56 75 ALA A N 1
ATOM 560 C CA . ALA A 1 75 ? 9.996 8.759 -16.372 1.00 96.56 75 ALA A CA 1
ATOM 561 C C . ALA A 1 75 ? 9.310 7.498 -16.921 1.00 96.56 75 ALA A C 1
ATOM 563 O O . ALA A 1 75 ? 8.577 7.591 -17.903 1.00 96.56 75 ALA A O 1
ATOM 564 N N . ALA A 1 76 ? 9.501 6.342 -16.280 1.00 97.62 76 ALA A N 1
ATOM 565 C CA . ALA A 1 76 ? 8.852 5.097 -16.684 1.00 97.62 76 ALA A CA 1
ATOM 566 C C . ALA A 1 76 ? 7.322 5.180 -16.560 1.00 97.62 76 ALA A C 1
ATOM 568 O O . ALA A 1 76 ? 6.615 4.868 -17.513 1.00 97.62 76 ALA A O 1
ATOM 569 N N . LEU A 1 77 ? 6.804 5.690 -15.437 1.00 97.12 77 LEU A N 1
ATOM 570 C CA . LEU A 1 77 ? 5.366 5.911 -15.236 1.00 97.12 77 LEU A CA 1
ATOM 571 C C . LEU A 1 77 ? 4.789 6.922 -16.239 1.00 97.12 77 LEU A C 1
ATOM 573 O O . LEU A 1 77 ? 3.662 6.763 -16.697 1.00 97.12 77 LEU A O 1
ATOM 577 N N . ALA A 1 78 ? 5.542 7.970 -16.590 1.00 96.25 78 ALA A N 1
ATOM 578 C CA . ALA A 1 78 ? 5.106 8.963 -17.572 1.00 96.25 78 ALA A CA 1
ATOM 579 C C . ALA A 1 78 ? 5.057 8.416 -19.011 1.00 96.25 78 ALA A C 1
ATOM 581 O O . ALA A 1 78 ? 4.297 8.937 -19.828 1.00 96.25 78 ALA A O 1
ATOM 582 N N . ASN A 1 79 ? 5.852 7.387 -19.311 1.00 95.56 79 ASN A N 1
ATOM 583 C CA . ASN A 1 79 ? 5.915 6.733 -20.619 1.00 95.56 79 ASN A CA 1
ATOM 584 C C . ASN A 1 79 ? 5.051 5.464 -20.719 1.00 95.56 79 ASN A C 1
ATOM 586 O O . ASN A 1 79 ? 5.082 4.813 -21.758 1.00 95.56 79 ASN A O 1
ATOM 590 N N . ASP A 1 80 ? 4.278 5.129 -19.678 1.00 95.94 80 ASP A N 1
ATOM 591 C CA . ASP A 1 80 ? 3.503 3.878 -19.575 1.00 95.94 80 ASP A CA 1
ATOM 592 C C . ASP A 1 80 ? 4.383 2.603 -19.581 1.00 95.94 80 ASP A C 1
ATOM 594 O O . ASP A 1 80 ? 3.925 1.490 -19.830 1.00 95.94 80 ASP A O 1
ATOM 598 N N . ASP A 1 81 ? 5.670 2.743 -19.240 1.00 97.06 81 ASP A N 1
ATOM 599 C CA . ASP A 1 81 ? 6.631 1.642 -19.114 1.00 97.06 81 ASP A CA 1
ATOM 600 C C . ASP A 1 81 ? 6.532 0.998 -17.716 1.00 97.06 81 ASP A C 1
ATOM 602 O O . ASP A 1 81 ? 7.486 0.983 -16.928 1.00 97.06 81 ASP A O 1
ATOM 606 N N . LEU A 1 82 ? 5.348 0.470 -17.387 1.00 97.69 82 LEU A N 1
ATOM 607 C CA . LEU A 1 82 ? 4.992 0.011 -16.036 1.00 97.69 82 LEU A CA 1
ATOM 608 C C . LEU A 1 82 ? 5.908 -1.103 -15.504 1.00 97.69 82 LEU A C 1
ATOM 610 O O . LEU A 1 82 ? 6.206 -1.147 -14.307 1.00 97.69 82 LEU A O 1
ATOM 614 N N . GLU A 1 83 ? 6.388 -1.996 -16.376 1.00 97.50 83 GLU A N 1
ATOM 615 C CA . GLU A 1 83 ? 7.321 -3.059 -15.982 1.00 97.50 83 GLU A CA 1
ATOM 616 C C . GLU A 1 83 ? 8.679 -2.486 -15.571 1.00 97.50 83 GLU A C 1
ATOM 618 O O . GLU A 1 83 ? 9.275 -2.936 -14.594 1.00 97.50 83 GLU A O 1
ATOM 623 N N . THR A 1 84 ? 9.152 -1.459 -16.278 1.00 97.75 84 THR A N 1
ATOM 624 C CA . THR A 1 84 ? 10.394 -0.763 -15.935 1.00 97.75 84 THR A CA 1
ATOM 625 C C . THR A 1 84 ? 10.252 -0.063 -14.592 1.00 97.75 84 THR A C 1
ATOM 627 O O . THR A 1 84 ? 11.110 -0.232 -13.729 1.00 97.75 84 THR A O 1
ATOM 630 N N . ALA A 1 85 ? 9.140 0.648 -14.375 1.00 97.94 85 ALA A N 1
ATOM 631 C CA . ALA A 1 85 ? 8.842 1.275 -13.090 1.00 97.94 85 ALA A CA 1
ATOM 632 C C . ALA A 1 85 ? 8.822 0.237 -11.954 1.00 97.94 85 ALA A C 1
ATOM 634 O O . ALA A 1 85 ? 9.452 0.442 -10.916 1.00 97.94 85 ALA A O 1
ATOM 635 N N . TYR A 1 86 ? 8.158 -0.904 -12.167 1.00 97.88 86 TYR A N 1
ATOM 636 C CA . TYR A 1 86 ? 8.119 -2.002 -11.202 1.00 97.88 86 TYR A CA 1
ATOM 637 C C . TYR A 1 86 ? 9.516 -2.560 -10.913 1.00 97.88 86 TYR A C 1
ATOM 639 O O . TYR A 1 86 ? 9.907 -2.670 -9.754 1.00 97.88 86 TYR A O 1
ATOM 647 N N . ALA A 1 87 ? 10.301 -2.869 -11.948 1.00 97.19 87 ALA A N 1
ATOM 648 C CA . ALA A 1 87 ? 11.647 -3.410 -11.795 1.00 97.19 87 ALA A CA 1
ATOM 649 C C . ALA A 1 87 ? 12.570 -2.439 -11.041 1.00 97.19 87 ALA A C 1
ATOM 651 O O . ALA A 1 87 ? 13.295 -2.860 -10.137 1.00 97.19 87 ALA A O 1
ATOM 652 N N . THR A 1 88 ? 12.508 -1.139 -11.345 1.00 96.75 88 THR A N 1
ATOM 653 C CA . THR A 1 88 ? 13.256 -0.112 -10.607 1.00 96.75 88 THR A CA 1
ATOM 654 C C . THR A 1 88 ? 12.792 -0.016 -9.152 1.00 96.75 88 THR A C 1
ATOM 656 O O . THR A 1 88 ? 13.630 0.111 -8.266 1.00 96.75 88 THR A O 1
ATOM 659 N N . LEU A 1 89 ? 11.493 -0.146 -8.862 1.00 97.12 89 LEU A N 1
ATOM 660 C CA . LEU A 1 89 ? 10.982 -0.159 -7.484 1.00 97.12 89 LEU A CA 1
ATOM 661 C C . LEU A 1 89 ? 11.328 -1.432 -6.708 1.00 97.12 89 LEU A C 1
ATOM 663 O O . LEU A 1 89 ? 11.415 -1.375 -5.485 1.00 97.12 89 LEU A O 1
ATOM 667 N N . VAL A 1 90 ? 11.535 -2.566 -7.374 1.00 95.62 90 VAL A N 1
ATOM 668 C CA . VAL A 1 90 ? 11.938 -3.819 -6.716 1.00 95.62 90 VAL A CA 1
ATOM 669 C C . VAL A 1 90 ? 13.441 -3.849 -6.447 1.00 95.62 90 VAL A C 1
ATOM 671 O O . VAL A 1 90 ? 13.859 -4.242 -5.360 1.00 95.62 90 VAL A O 1
ATOM 674 N N . PHE A 1 91 ? 14.260 -3.424 -7.412 1.00 94.06 91 PHE A N 1
ATOM 675 C CA . PHE A 1 91 ? 15.720 -3.483 -7.292 1.00 94.06 91 PHE A CA 1
ATOM 676 C C . PHE A 1 91 ? 16.361 -2.219 -6.725 1.00 94.06 91 PHE A C 1
ATOM 678 O O . PHE A 1 91 ? 17.498 -2.290 -6.263 1.00 94.06 91 PHE A O 1
ATOM 685 N N . GLY A 1 92 ? 15.667 -1.082 -6.767 1.00 91.19 92 GLY A N 1
ATOM 686 C CA . GLY A 1 92 ? 16.219 0.197 -6.340 1.00 91.19 92 GLY A CA 1
ATOM 687 C C . GLY A 1 92 ? 16.566 0.197 -4.856 1.00 91.19 92 GLY A C 1
ATOM 688 O O . GLY A 1 92 ? 15.782 -0.285 -4.033 1.00 91.19 92 GLY A O 1
ATOM 689 N N . LEU A 1 93 ? 17.730 0.729 -4.497 1.00 89.44 93 LEU A N 1
ATOM 690 C CA . LEU A 1 93 ? 18.260 0.719 -3.127 1.00 89.44 93 LEU A CA 1
ATOM 691 C C . LEU A 1 93 ? 18.372 2.119 -2.516 1.00 89.44 93 LEU A C 1
ATOM 693 O O . LEU A 1 93 ? 18.610 2.239 -1.315 1.00 89.44 93 LEU A O 1
ATOM 697 N N . GLU A 1 94 ? 18.212 3.172 -3.315 1.00 92.56 94 GLU A N 1
ATOM 698 C CA . GLU A 1 94 ? 18.433 4.554 -2.880 1.00 92.56 94 GLU A CA 1
ATOM 699 C C . GLU A 1 94 ? 17.173 5.188 -2.280 1.00 92.56 94 GLU A C 1
ATOM 701 O O . GLU A 1 94 ? 17.257 6.125 -1.482 1.00 92.56 94 GLU A O 1
ATOM 706 N N . MET A 1 95 ? 15.995 4.672 -2.639 1.00 94.38 95 MET A N 1
ATOM 707 C CA . MET A 1 95 ? 14.718 5.185 -2.150 1.00 94.38 95 MET A CA 1
ATOM 708 C C . MET A 1 95 ? 14.500 4.896 -0.664 1.00 94.38 95 MET A C 1
ATOM 710 O O . MET A 1 95 ? 14.625 3.755 -0.213 1.00 94.38 95 MET A O 1
ATOM 714 N N . SER A 1 96 ? 14.036 5.910 0.073 1.00 96.00 96 SER A N 1
ATOM 715 C CA . SER A 1 96 ? 13.436 5.692 1.394 1.00 96.00 96 SER A CA 1
ATOM 716 C C . SER A 1 96 ? 12.128 4.902 1.290 1.00 96.00 96 SER A C 1
ATOM 718 O O . SER A 1 96 ? 11.431 4.960 0.274 1.00 96.00 96 SER A O 1
ATOM 720 N N . ASP A 1 97 ? 11.745 4.222 2.370 1.00 96.44 97 ASP A N 1
ATOM 721 C CA . ASP A 1 97 ? 10.522 3.410 2.407 1.00 96.44 97 ASP A CA 1
ATOM 722 C C . ASP A 1 97 ? 9.267 4.225 2.064 1.00 96.44 97 ASP A C 1
ATOM 724 O O . ASP A 1 97 ? 8.429 3.769 1.290 1.00 96.44 97 ASP A O 1
ATOM 728 N N . SER A 1 98 ? 9.165 5.469 2.548 1.00 95.94 98 SER A N 1
ATOM 729 C CA . SER A 1 98 ? 8.043 6.361 2.224 1.00 95.94 98 SER A CA 1
ATOM 730 C C . SER A 1 98 ? 7.996 6.733 0.738 1.00 95.94 98 SER A C 1
ATOM 732 O O . SER A 1 98 ? 6.917 6.791 0.148 1.00 95.94 98 SER A O 1
ATOM 734 N N . GLN A 1 99 ? 9.156 6.977 0.118 1.00 97.06 99 GLN A N 1
ATOM 735 C CA . GLN A 1 99 ? 9.242 7.267 -1.317 1.00 97.06 99 GLN A CA 1
ATOM 736 C C . GLN A 1 99 ? 8.838 6.044 -2.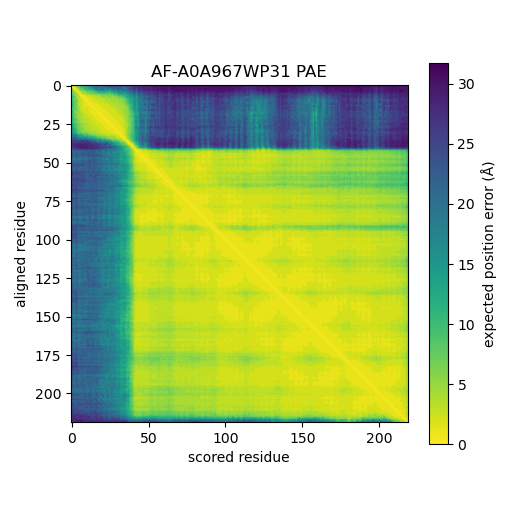145 1.00 97.06 99 GLN A C 1
ATOM 738 O O . GLN A 1 99 ? 8.028 6.171 -3.065 1.00 97.06 99 GLN A O 1
ATOM 743 N N . ARG A 1 100 ? 9.344 4.861 -1.776 1.00 97.50 100 ARG A N 1
ATOM 744 C CA . ARG A 1 100 ? 9.006 3.595 -2.432 1.00 97.50 100 ARG A CA 1
ATOM 745 C C . ARG A 1 100 ? 7.513 3.296 -2.329 1.00 97.50 100 ARG A C 1
ATOM 747 O O . ARG A 1 100 ? 6.887 3.036 -3.350 1.00 97.50 100 ARG A O 1
ATOM 754 N N . ILE A 1 101 ? 6.924 3.417 -1.136 1.00 98.00 101 ILE A N 1
ATOM 755 C CA . ILE A 1 101 ? 5.479 3.251 -0.913 1.00 98.00 101 ILE A CA 1
ATOM 756 C C . ILE A 1 101 ? 4.676 4.188 -1.814 1.00 98.00 101 ILE A C 1
ATOM 758 O O . ILE A 1 101 ? 3.772 3.735 -2.511 1.00 98.00 101 ILE A O 1
ATOM 762 N N . GLY A 1 102 ? 5.013 5.481 -1.838 1.00 97.31 102 GLY A N 1
ATOM 763 C CA . GLY A 1 102 ? 4.286 6.454 -2.652 1.00 97.31 102 GLY A CA 1
ATOM 764 C C . GLY A 1 102 ? 4.287 6.095 -4.140 1.00 97.31 102 GLY A C 1
ATOM 765 O O . GLY A 1 102 ? 3.263 6.220 -4.806 1.00 97.31 102 GLY A O 1
ATOM 766 N N . ARG A 1 103 ? 5.416 5.604 -4.662 1.00 98.06 103 ARG A N 1
ATOM 767 C CA . ARG A 1 103 ? 5.534 5.173 -6.062 1.00 98.06 103 ARG A CA 1
ATOM 768 C C . ARG A 1 103 ? 4.858 3.838 -6.347 1.00 98.06 103 ARG A C 1
ATOM 770 O O . ARG A 1 103 ? 4.230 3.709 -7.392 1.00 98.06 103 ARG A O 1
ATOM 777 N N . LEU A 1 104 ? 4.908 2.890 -5.415 1.00 98.38 104 LEU A N 1
ATOM 778 C CA . LEU A 1 104 ? 4.159 1.639 -5.516 1.00 98.38 104 LEU A CA 1
ATOM 779 C C . LEU A 1 104 ? 2.646 1.898 -5.547 1.00 98.38 104 LEU A C 1
ATOM 781 O O . LEU A 1 104 ? 1.952 1.331 -6.379 1.00 98.38 104 LEU A O 1
ATOM 785 N N . ILE A 1 105 ? 2.117 2.802 -4.719 1.00 98.31 105 ILE A N 1
ATOM 786 C CA . ILE A 1 105 ? 0.683 3.140 -4.748 1.00 98.31 105 ILE A CA 1
ATOM 787 C C . ILE A 1 105 ? 0.271 3.686 -6.125 1.00 98.31 105 ILE A C 1
ATOM 789 O O . ILE A 1 105 ? -0.746 3.256 -6.670 1.00 98.31 105 ILE A O 1
ATOM 793 N N . LEU A 1 106 ? 1.070 4.593 -6.701 1.00 97.94 106 LEU A N 1
ATOM 794 C CA . LEU A 1 106 ? 0.816 5.146 -8.037 1.00 97.94 106 LEU A CA 1
ATOM 795 C C . LEU A 1 106 ? 0.872 4.067 -9.123 1.00 97.94 106 LEU A C 1
ATOM 797 O O . LEU A 1 106 ? -0.045 3.966 -9.934 1.00 97.94 106 LEU A O 1
ATOM 801 N N . LEU A 1 107 ? 1.915 3.235 -9.107 1.00 98.38 107 LEU A N 1
ATOM 802 C CA . LEU A 1 1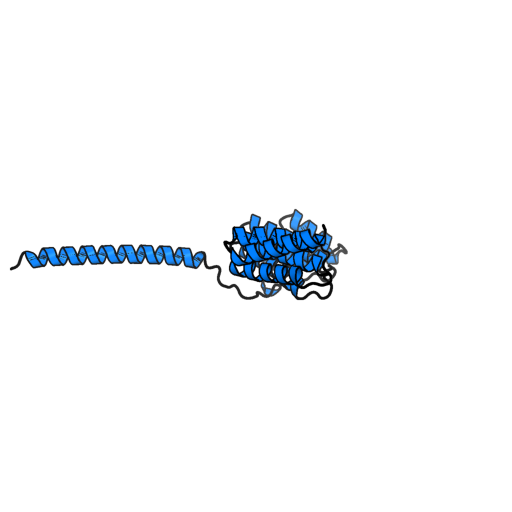07 ? 2.087 2.143 -10.060 1.00 98.38 107 LEU A CA 1
ATOM 803 C C . LEU A 1 107 ? 0.952 1.111 -9.963 1.00 98.38 107 LEU A C 1
ATOM 805 O O . LEU A 1 107 ? 0.441 0.659 -10.983 1.00 98.38 107 LEU A O 1
ATOM 809 N N . GLY A 1 108 ? 0.520 0.765 -8.748 1.00 97.88 108 GLY A N 1
ATOM 810 C CA . GLY A 1 108 ? -0.604 -0.144 -8.525 1.00 97.88 108 GLY A CA 1
ATOM 811 C C . GLY A 1 108 ? -1.905 0.404 -9.111 1.00 97.88 108 GLY A C 1
ATOM 812 O O . GLY A 1 108 ? -2.646 -0.340 -9.750 1.00 97.88 108 GLY A O 1
ATOM 813 N N . GLY A 1 109 ? -2.134 1.715 -8.968 1.00 97.44 109 GLY A N 1
ATOM 814 C CA . GLY A 1 109 ? -3.251 2.411 -9.609 1.00 97.44 109 GLY A CA 1
ATOM 815 C C . GLY A 1 109 ? -3.192 2.336 -11.136 1.00 97.44 109 GLY A C 1
ATOM 816 O O . GLY A 1 109 ? -4.180 1.959 -11.757 1.00 97.44 109 GLY A O 1
ATOM 817 N N . GLN A 1 110 ? -2.029 2.598 -11.740 1.00 98.06 110 GLN A N 1
ATOM 818 C CA . GLN A 1 110 ? -1.858 2.502 -13.196 1.00 98.06 110 GLN A CA 1
ATOM 819 C C . GLN A 1 110 ? -2.055 1.073 -13.720 1.00 98.06 110 GLN A C 1
ATOM 821 O O . GLN A 1 110 ? -2.724 0.876 -14.731 1.00 98.06 110 GLN A O 1
ATOM 826 N N . TYR A 1 111 ? -1.562 0.052 -13.009 1.00 97.56 111 TYR A N 1
ATOM 827 C CA . TYR A 1 111 ? -1.856 -1.338 -13.366 1.00 97.56 111 TYR A CA 1
ATOM 828 C C . TYR A 1 111 ? -3.352 -1.661 -13.277 1.00 97.56 111 TYR A C 1
ATOM 830 O O . TYR A 1 111 ? -3.860 -2.387 -14.129 1.00 97.56 111 TYR A O 1
ATOM 838 N N . ALA A 1 112 ? -4.062 -1.132 -12.275 1.00 95.75 112 ALA A N 1
ATOM 839 C CA . ALA A 1 112 ? -5.503 -1.326 -12.148 1.00 95.75 112 ALA A CA 1
ATOM 840 C C . ALA A 1 112 ? -6.274 -0.637 -13.289 1.00 95.75 112 ALA A C 1
ATOM 842 O O . ALA A 1 112 ? -7.181 -1.240 -13.859 1.00 95.75 112 ALA A O 1
ATOM 843 N N . GLU A 1 113 ? -5.881 0.584 -13.666 1.00 95.94 113 GLU A N 1
ATOM 844 C CA . GLU A 1 113 ? -6.432 1.310 -14.820 1.00 95.94 113 GLU A CA 1
ATOM 845 C C . GLU A 1 113 ? -6.172 0.580 -16.147 1.00 95.94 113 GLU A C 1
ATOM 847 O O . GLU A 1 113 ? -7.034 0.572 -17.025 1.00 95.94 113 GLU A O 1
ATOM 852 N N . ALA A 1 114 ? -5.027 -0.097 -16.270 1.00 95.00 114 ALA 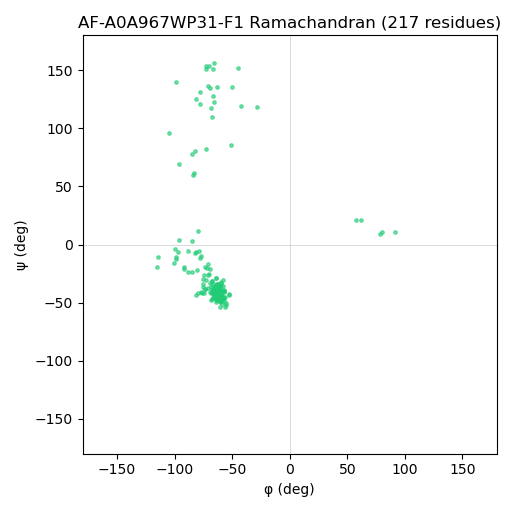A N 1
ATOM 853 C CA . ALA A 1 114 ? -4.675 -0.950 -17.405 1.00 95.00 114 ALA A CA 1
ATOM 854 C C . ALA A 1 114 ? -5.324 -2.353 -17.363 1.00 95.00 114 ALA A C 1
ATOM 856 O O . ALA A 1 114 ? -4.925 -3.239 -18.120 1.00 95.00 114 ALA A O 1
ATOM 857 N N . GLU A 1 115 ? -6.294 -2.583 -16.468 1.00 93.25 115 GLU A N 1
ATOM 858 C CA . GLU A 1 115 ? -6.983 -3.867 -16.250 1.00 93.25 115 GLU A CA 1
ATOM 859 C C . GLU A 1 115 ? -6.041 -5.038 -15.892 1.00 93.25 115 GLU A C 1
ATOM 861 O O . GLU A 1 115 ? -6.396 -6.213 -16.009 1.00 93.25 115 GLU A O 1
ATOM 866 N N . ASN A 1 116 ? -4.838 -4.740 -15.395 1.00 94.00 116 ASN A N 1
ATOM 867 C CA . ASN A 1 116 ? -3.851 -5.726 -14.967 1.00 94.00 116 ASN A CA 1
ATOM 868 C C . ASN A 1 116 ? -3.932 -5.957 -13.450 1.00 94.00 116 ASN A C 1
ATOM 870 O O . ASN A 1 116 ? -3.049 -5.572 -12.677 1.00 94.00 116 ASN A O 1
ATOM 874 N N . ALA A 1 117 ? -5.028 -6.589 -13.027 1.00 92.75 117 ALA A N 1
ATOM 875 C CA . ALA A 1 117 ? -5.345 -6.809 -11.616 1.00 92.75 117 ALA A CA 1
ATOM 876 C C . ALA A 1 117 ? -4.255 -7.588 -10.858 1.00 92.75 117 ALA A C 1
ATOM 878 O O . ALA A 1 117 ? -3.972 -7.270 -9.703 1.00 92.75 117 ALA A O 1
ATOM 879 N N . ASP A 1 118 ? -3.599 -8.553 -11.510 1.00 91.94 118 ASP A N 1
ATOM 880 C CA . ASP A 1 118 ? -2.520 -9.337 -10.901 1.00 91.94 118 ASP A CA 1
ATOM 881 C C . ASP A 1 118 ? -1.326 -8.443 -10.531 1.00 91.94 118 ASP A C 1
ATOM 883 O O . ASP A 1 118 ? -0.819 -8.497 -9.407 1.00 91.94 118 ASP A O 1
ATOM 887 N N . ARG A 1 119 ? -0.898 -7.561 -11.446 1.00 94.31 119 ARG A N 1
ATOM 888 C CA . ARG A 1 119 ? 0.217 -6.632 -11.199 1.00 94.31 119 ARG A CA 1
ATOM 889 C C . ARG A 1 119 ? -0.145 -5.535 -10.209 1.00 94.31 119 ARG A C 1
ATOM 891 O O . ARG A 1 119 ? 0.674 -5.192 -9.354 1.00 94.31 119 ARG A O 1
ATOM 898 N N . ALA A 1 120 ? -1.374 -5.031 -10.263 1.00 96.88 120 ALA A N 1
ATOM 899 C CA . ALA A 1 120 ? -1.870 -4.092 -9.265 1.00 96.88 120 ALA A CA 1
ATOM 900 C C . ALA A 1 120 ? -1.834 -4.723 -7.863 1.00 96.88 120 ALA A C 1
ATOM 902 O O . ALA A 1 120 ? -1.266 -4.150 -6.932 1.00 96.88 120 ALA A O 1
ATOM 903 N N . GLY A 1 121 ? -2.343 -5.952 -7.734 1.00 95.44 121 GLY A N 1
ATOM 904 C CA . GLY A 1 121 ? -2.356 -6.707 -6.483 1.00 95.44 121 GLY A CA 1
ATOM 905 C C . GLY A 1 121 ? -0.957 -6.978 -5.929 1.00 95.44 121 GLY A C 1
ATOM 906 O O . GLY A 1 121 ? -0.739 -6.814 -4.729 1.00 95.44 121 GLY A O 1
ATOM 907 N N . LEU A 1 122 ? 0.004 -7.322 -6.792 1.00 94.94 122 LEU A N 1
ATOM 908 C CA . LEU A 1 122 ? 1.418 -7.460 -6.424 1.00 94.94 122 LEU A CA 1
ATOM 909 C C . LEU A 1 122 ? 2.016 -6.154 -5.900 1.00 94.94 122 LEU A C 1
ATOM 911 O O . LEU A 1 122 ? 2.769 -6.150 -4.929 1.00 94.94 122 LEU A O 1
ATOM 915 N N . THR A 1 123 ? 1.661 -5.036 -6.524 1.00 97.56 123 THR A N 1
ATOM 916 C CA . THR A 1 123 ? 2.173 -3.728 -6.122 1.00 97.56 123 THR A CA 1
ATOM 917 C C . THR A 1 123 ? 1.617 -3.322 -4.752 1.00 97.56 123 THR A C 1
ATOM 919 O O . THR A 1 123 ? 2.373 -2.877 -3.888 1.00 97.56 123 THR A O 1
ATOM 922 N N . TYR A 1 124 ? 0.328 -3.568 -4.489 1.00 97.94 124 TYR A N 1
ATOM 923 C CA . TYR A 1 124 ? -0.261 -3.361 -3.159 1.00 97.94 124 TYR A CA 1
ATOM 924 C C . TYR A 1 124 ? 0.274 -4.340 -2.105 1.00 97.94 124 TYR A C 1
ATOM 926 O O . TYR A 1 124 ? 0.454 -3.940 -0.955 1.00 97.94 124 TYR A O 1
ATOM 934 N N . GLN A 1 125 ? 0.630 -5.574 -2.490 1.00 96.88 125 GLN A N 1
ATOM 935 C CA . GLN A 1 125 ? 1.351 -6.497 -1.607 1.00 96.88 125 GLN A CA 1
ATOM 936 C C . GLN A 1 125 ? 2.689 -5.899 -1.168 1.00 96.88 125 GLN A C 1
ATOM 938 O O . GLN A 1 125 ? 3.003 -5.934 0.015 1.00 96.88 125 GLN A O 1
ATOM 943 N N . GLN A 1 126 ? 3.450 -5.288 -2.078 1.00 97.44 126 GLN A N 1
ATOM 944 C CA . GLN A 1 126 ? 4.705 -4.637 -1.702 1.00 97.44 126 GLN A CA 1
ATOM 945 C C . GLN A 1 126 ? 4.493 -3.419 -0.798 1.00 97.44 126 GLN A C 1
ATOM 947 O O . GLN A 1 126 ? 5.273 -3.219 0.130 1.00 97.44 126 GLN A O 1
ATOM 952 N N . VAL A 1 127 ? 3.442 -2.619 -1.022 1.00 98.38 127 VAL A N 1
ATOM 953 C CA . VAL A 1 127 ? 3.087 -1.522 -0.101 1.00 98.38 127 VAL A CA 1
ATOM 954 C C . VAL A 1 127 ? 2.854 -2.073 1.302 1.00 98.38 127 VAL A C 1
ATOM 956 O O . VAL A 1 127 ? 3.424 -1.558 2.262 1.00 98.38 127 VAL A O 1
ATOM 959 N N . TYR A 1 128 ? 2.059 -3.137 1.411 1.00 98.00 128 TYR A N 1
ATOM 960 C CA . TYR A 1 128 ? 1.798 -3.824 2.669 1.00 98.00 128 TYR A CA 1
ATOM 961 C C . TYR A 1 128 ? 3.079 -4.389 3.301 1.00 98.00 128 TYR A C 1
ATOM 963 O O . TYR A 1 128 ? 3.342 -4.119 4.470 1.00 98.00 128 TYR A O 1
ATOM 971 N N . ASP A 1 129 ? 3.914 -5.096 2.537 1.00 96.38 129 ASP A N 1
ATOM 972 C CA . ASP A 1 129 ? 5.157 -5.697 3.027 1.00 96.38 129 ASP A CA 1
ATOM 973 C C . ASP A 1 129 ? 6.113 -4.623 3.570 1.00 96.38 129 ASP A C 1
ATOM 975 O O . ASP A 1 129 ? 6.617 -4.744 4.688 1.00 96.38 129 ASP A O 1
ATOM 979 N N . VAL A 1 130 ? 6.319 -3.524 2.833 1.00 97.06 130 VAL A N 1
ATOM 980 C CA . VAL A 1 130 ? 7.146 -2.397 3.299 1.00 97.06 130 VAL A CA 1
ATOM 981 C C . VAL A 1 130 ? 6.513 -1.745 4.530 1.00 97.06 130 VAL A C 1
ATOM 983 O O . VAL A 1 130 ? 7.217 -1.456 5.500 1.00 97.06 130 VAL A O 1
ATOM 986 N N . ALA A 1 131 ? 5.192 -1.551 4.538 1.00 98.00 131 ALA A N 1
ATOM 987 C CA . ALA A 1 131 ? 4.486 -0.958 5.666 1.00 98.00 131 ALA A CA 1
ATOM 988 C C . ALA A 1 131 ? 4.561 -1.821 6.929 1.00 98.00 131 ALA A C 1
ATOM 990 O O . ALA A 1 131 ? 4.679 -1.279 8.021 1.00 98.00 131 ALA A O 1
ATOM 991 N N . VAL A 1 132 ? 4.534 -3.146 6.829 1.00 96.12 132 VAL A N 1
ATOM 992 C CA . VAL A 1 132 ? 4.634 -4.038 7.993 1.00 96.12 132 VAL A CA 1
ATOM 993 C C . VAL A 1 132 ? 6.084 -4.187 8.455 1.00 96.12 132 VAL A C 1
ATOM 995 O O . VAL A 1 132 ? 6.353 -4.152 9.655 1.00 96.12 132 VAL A O 1
ATOM 998 N N . LEU A 1 133 ? 7.028 -4.325 7.522 1.00 96.00 133 LEU A N 1
ATOM 999 C CA . LEU A 1 133 ? 8.406 -4.716 7.833 1.00 96.00 133 LEU A CA 1
ATOM 1000 C C . LEU A 1 133 ? 9.351 -3.536 8.073 1.00 96.00 133 LEU A C 1
ATOM 1002 O O . LEU A 1 133 ? 10.386 -3.715 8.716 1.00 96.00 133 LEU A O 1
ATOM 1006 N N . SER A 1 134 ? 9.028 -2.334 7.587 1.00 96.44 134 SER A N 1
ATOM 1007 C CA . SER A 1 134 ? 9.921 -1.185 7.739 1.00 96.44 134 SER A CA 1
ATOM 1008 C C . SER A 1 134 ? 10.054 -0.760 9.208 1.00 96.44 134 SE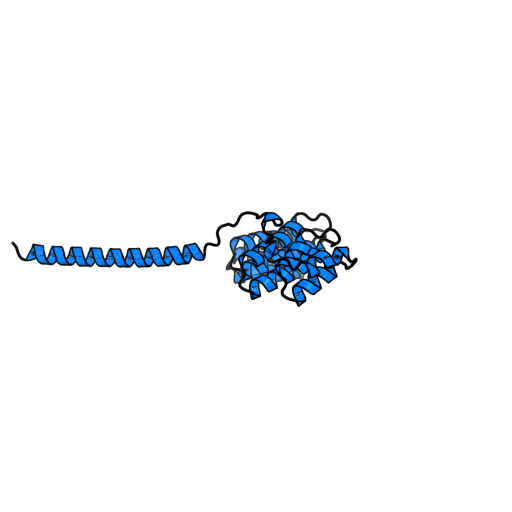R A C 1
ATOM 1010 O O . SER A 1 134 ? 9.043 -0.453 9.854 1.00 96.44 134 SER A O 1
ATOM 1012 N N . PRO A 1 135 ? 11.283 -0.633 9.740 1.00 95.62 135 PRO A N 1
ATOM 1013 C CA . PRO A 1 135 ? 11.519 -0.040 11.052 1.00 95.62 135 PRO A CA 1
ATOM 1014 C C . PRO A 1 135 ? 11.557 1.498 11.013 1.00 95.62 135 PRO A C 1
ATOM 1016 O O . PRO A 1 135 ? 11.638 2.129 12.064 1.00 95.62 135 PRO A O 1
ATOM 1019 N N . TYR A 1 136 ? 11.533 2.110 9.824 1.00 95.56 136 TYR A N 1
ATOM 1020 C CA . TYR A 1 136 ? 11.743 3.548 9.633 1.00 95.56 136 TYR A CA 1
ATOM 1021 C C . TYR A 1 136 ? 10.440 4.340 9.477 1.00 95.56 136 TYR A C 1
ATOM 1023 O O . TYR A 1 136 ? 10.453 5.569 9.562 1.00 95.56 136 TYR A O 1
ATOM 1031 N N . LEU A 1 137 ? 9.310 3.656 9.277 1.00 97.19 137 LEU A N 1
ATOM 1032 C CA . LEU A 1 137 ? 8.002 4.298 9.184 1.00 97.19 137 LEU A CA 1
ATOM 1033 C C . LEU A 1 137 ? 7.456 4.670 10.561 1.00 97.19 137 LEU A C 1
ATOM 1035 O O . LEU A 1 137 ? 7.371 3.833 11.465 1.00 97.19 137 LEU A O 1
ATOM 1039 N N . THR A 1 138 ? 7.006 5.919 10.679 1.00 96.31 138 THR A N 1
ATOM 1040 C CA . THR A 1 138 ? 6.200 6.373 11.815 1.00 96.31 138 THR A CA 1
ATOM 1041 C C . THR A 1 138 ? 4.803 5.754 11.756 1.00 96.31 138 THR A C 1
ATOM 1043 O O . THR A 1 138 ? 4.301 5.468 10.670 1.00 96.31 138 THR A O 1
ATOM 1046 N N . ASP A 1 139 ? 4.148 5.596 12.907 1.00 96.44 139 ASP A N 1
ATOM 1047 C CA . ASP A 1 139 ? 2.803 5.010 12.995 1.00 96.44 139 ASP A CA 1
ATOM 1048 C C . ASP A 1 139 ? 1.760 5.677 12.073 1.00 96.44 139 ASP A C 1
ATOM 1050 O O . ASP A 1 139 ? 1.039 4.934 11.409 1.00 96.44 139 ASP A O 1
ATOM 1054 N N . PRO A 1 140 ? 1.694 7.023 11.935 1.00 96.38 140 PRO A N 1
ATOM 1055 C CA . PRO A 1 140 ? 0.808 7.645 10.950 1.00 96.38 140 PRO A CA 1
ATOM 1056 C C . PRO A 1 140 ? 1.126 7.205 9.514 1.00 96.38 140 PRO A C 1
ATOM 1058 O O . PRO A 1 140 ? 0.242 6.746 8.803 1.00 96.38 140 PRO A O 1
ATOM 1061 N N . THR A 1 141 ? 2.401 7.256 9.111 1.00 96.94 141 THR A N 1
ATOM 1062 C CA . THR A 1 141 ? 2.819 6.900 7.741 1.00 96.94 141 THR A CA 1
ATOM 1063 C C . THR A 1 141 ? 2.544 5.426 7.444 1.00 96.94 141 THR A C 1
ATOM 1065 O O . THR A 1 141 ? 2.143 5.065 6.340 1.00 96.94 141 THR A O 1
ATOM 1068 N N . ARG A 1 142 ? 2.748 4.564 8.444 1.00 98.25 142 ARG A N 1
ATOM 1069 C CA . ARG A 1 142 ? 2.453 3.133 8.373 1.00 98.25 142 ARG A CA 1
ATOM 1070 C C . ARG A 1 142 ? 0.962 2.881 8.178 1.00 98.25 142 ARG A C 1
ATOM 1072 O O . ARG A 1 142 ? 0.592 2.100 7.308 1.00 98.25 142 ARG A O 1
ATOM 1079 N N . ALA A 1 143 ? 0.120 3.550 8.962 1.00 98.25 143 ALA A N 1
ATOM 1080 C CA . ALA A 1 143 ? -1.327 3.443 8.842 1.00 98.25 143 ALA A CA 1
ATOM 1081 C C . ALA A 1 143 ? -1.830 3.949 7.484 1.00 98.25 143 ALA A C 1
ATOM 1083 O O . ALA A 1 143 ? -2.641 3.270 6.862 1.00 98.25 143 ALA A O 1
ATOM 1084 N N . ASP A 1 144 ? -1.307 5.073 6.989 1.00 97.88 144 ASP A N 1
ATOM 1085 C CA . ASP A 1 144 ? -1.673 5.617 5.676 1.00 97.88 144 ASP A CA 1
ATOM 1086 C C . ASP A 1 144 ? -1.292 4.658 4.535 1.00 97.88 144 ASP A C 1
ATOM 1088 O O . ASP A 1 144 ? -2.085 4.427 3.621 1.00 97.88 144 ASP A O 1
ATOM 1092 N N . ALA A 1 145 ? -0.101 4.052 4.604 1.00 98.50 145 ALA A N 1
ATOM 1093 C CA . ALA A 1 145 ? 0.360 3.070 3.623 1.00 98.50 145 ALA A CA 1
ATOM 1094 C C . ALA A 1 145 ? -0.521 1.811 3.607 1.00 98.50 145 ALA A C 1
ATOM 1096 O O . ALA A 1 145 ? -0.944 1.360 2.542 1.00 98.50 145 ALA A O 1
ATOM 1097 N N . LEU A 1 146 ? -0.840 1.269 4.787 1.00 98.62 146 LEU A N 1
ATOM 1098 C CA . LEU A 1 146 ? -1.740 0.123 4.922 1.00 98.62 146 LEU A CA 1
ATOM 1099 C C . LEU A 1 146 ? -3.149 0.467 4.426 1.00 98.62 146 LEU A C 1
ATOM 1101 O O . LEU A 1 146 ? -3.728 -0.289 3.652 1.00 98.62 146 LEU A O 1
ATOM 1105 N N . LEU A 1 147 ? -3.682 1.635 4.787 1.00 98.38 147 LEU A N 1
ATOM 1106 C CA . LEU A 1 147 ? -4.989 2.090 4.317 1.00 98.38 147 LEU A CA 1
ATOM 1107 C C . LEU A 1 147 ? -5.025 2.204 2.785 1.00 98.38 147 LEU A C 1
ATOM 1109 O O . LEU A 1 147 ? -6.009 1.803 2.165 1.00 98.38 147 LEU A O 1
ATOM 1113 N N . ALA A 1 148 ? -3.953 2.700 2.159 1.00 98.31 148 ALA A N 1
ATOM 1114 C CA . ALA A 1 148 ? -3.837 2.759 0.704 1.00 98.31 148 ALA A CA 1
ATOM 1115 C C . ALA A 1 148 ? -3.790 1.363 0.058 1.00 98.31 148 ALA A C 1
ATOM 1117 O O . ALA A 1 148 ? -4.474 1.139 -0.940 1.00 98.31 148 ALA A O 1
ATOM 1118 N N . ALA A 1 149 ? -3.045 0.414 0.635 1.00 98.31 149 ALA A N 1
ATOM 1119 C CA . ALA A 1 149 ? -3.026 -0.972 0.162 1.00 98.31 149 ALA A CA 1
ATOM 1120 C C . ALA A 1 149 ? -4.408 -1.640 0.283 1.00 98.31 149 ALA A C 1
ATOM 1122 O O . ALA A 1 149 ? -4.877 -2.257 -0.672 1.00 98.31 149 ALA A O 1
ATOM 1123 N N . GLY A 1 150 ? -5.101 -1.452 1.413 1.00 98.00 150 GLY A N 1
ATOM 1124 C CA . GLY A 1 150 ? -6.464 -1.953 1.625 1.00 98.00 150 GLY A CA 1
ATOM 1125 C C . GLY A 1 150 ? -7.463 -1.397 0.606 1.00 98.00 150 GLY A C 1
ATOM 1126 O O . GLY A 1 150 ? -8.237 -2.156 0.018 1.00 98.00 150 GLY A O 1
ATOM 1127 N N . LYS A 1 151 ? -7.389 -0.092 0.305 1.00 97.88 151 LYS A N 1
ATOM 1128 C CA . LYS A 1 151 ? -8.197 0.544 -0.754 1.00 97.88 151 LYS A CA 1
ATOM 1129 C C . LYS A 1 151 ? -7.884 -0.027 -2.134 1.00 97.88 151 LYS A C 1
ATOM 1131 O O . LYS A 1 151 ? -8.799 -0.286 -2.919 1.00 97.88 151 LYS A O 1
ATOM 1136 N N . GLY A 1 152 ? -6.603 -0.266 -2.406 1.00 97.25 152 GLY A N 1
ATOM 1137 C CA . GLY A 1 152 ? -6.137 -0.932 -3.616 1.00 97.25 152 GLY A CA 1
ATOM 1138 C C . GLY A 1 152 ? -6.779 -2.306 -3.793 1.00 97.25 152 GLY A C 1
ATOM 1139 O O . GLY A 1 152 ? -7.441 -2.553 -4.797 1.00 97.25 152 GLY A O 1
ATOM 1140 N N . TRP A 1 153 ? -6.687 -3.176 -2.786 1.00 96.62 153 TRP A N 1
ATOM 1141 C CA . TRP A 1 153 ? -7.314 -4.500 -2.836 1.00 96.62 153 TRP A CA 1
ATOM 1142 C C . TRP A 1 153 ? -8.841 -4.460 -2.893 1.00 96.62 153 TRP A C 1
ATOM 1144 O O . TRP A 1 153 ? -9.430 -5.248 -3.630 1.00 96.62 153 TRP A O 1
ATOM 1154 N N . THR A 1 154 ? -9.481 -3.502 -2.217 1.00 96.19 154 THR A N 1
ATOM 1155 C CA . THR A 1 154 ? -10.935 -3.284 -2.328 1.00 96.19 154 THR A CA 1
ATOM 1156 C C . THR A 1 154 ? -11.326 -2.984 -3.777 1.00 96.19 154 THR A C 1
ATOM 1158 O O . THR A 1 154 ? -12.264 -3.579 -4.302 1.00 96.19 154 THR A O 1
ATOM 1161 N N . THR A 1 155 ? -10.559 -2.120 -4.451 1.00 94.44 155 THR A N 1
ATOM 1162 C CA . THR A 1 155 ? -10.763 -1.770 -5.868 1.00 94.44 155 THR A CA 1
ATOM 1163 C C . THR A 1 155 ? -10.590 -2.982 -6.787 1.00 94.44 155 THR A C 1
ATOM 1165 O O . THR A 1 155 ? -11.323 -3.126 -7.762 1.00 94.44 155 THR A O 1
ATOM 1168 N N . LEU A 1 156 ? -9.666 -3.888 -6.456 1.00 93.94 156 LEU A N 1
ATOM 1169 C CA . LEU A 1 156 ? -9.444 -5.140 -7.190 1.00 93.94 156 LEU A CA 1
ATOM 1170 C C . LEU A 1 156 ? -10.467 -6.242 -6.852 1.00 93.94 156 LEU A C 1
ATOM 1172 O O . LEU A 1 156 ? -10.446 -7.304 -7.471 1.00 93.94 156 LEU A O 1
ATOM 1176 N N . GLY A 1 157 ? -11.355 -6.009 -5.881 1.00 93.19 157 GLY A N 1
ATOM 1177 C CA . GLY A 1 157 ? -12.338 -6.984 -5.412 1.00 93.19 157 GLY A CA 1
ATOM 1178 C C . GLY A 1 157 ? -11.785 -8.055 -4.462 1.00 93.19 157 GLY A C 1
ATOM 1179 O O . GLY A 1 157 ? -12.513 -8.990 -4.134 1.00 93.19 157 GLY A O 1
ATOM 1180 N N . ASP A 1 158 ? -10.538 -7.930 -3.992 1.00 92.81 158 ASP A N 1
ATOM 1181 C CA . ASP A 1 158 ? -9.943 -8.833 -2.994 1.00 92.81 158 ASP A CA 1
ATOM 1182 C C . ASP A 1 158 ? -10.331 -8.376 -1.579 1.00 92.81 158 ASP A C 1
ATOM 1184 O O . ASP A 1 158 ? -9.584 -7.697 -0.869 1.00 92.81 158 ASP A O 1
ATOM 1188 N N . GLN A 1 159 ? -11.569 -8.705 -1.202 1.00 93.31 159 GLN A N 1
ATOM 1189 C CA . GLN A 1 159 ? -12.156 -8.288 0.072 1.00 93.31 159 GLN A CA 1
ATOM 1190 C C . GLN A 1 159 ? -11.434 -8.892 1.278 1.00 93.31 159 GLN A C 1
ATOM 1192 O O . GLN A 1 159 ? -11.287 -8.208 2.286 1.00 93.31 159 GLN A O 1
ATOM 1197 N N . ASP A 1 160 ? -10.956 -10.133 1.179 1.00 92.12 160 ASP A N 1
ATOM 1198 C CA . ASP A 1 160 ? -10.302 -10.812 2.299 1.00 92.12 160 ASP A CA 1
ATOM 1199 C C . ASP A 1 160 ? -9.006 -10.085 2.686 1.00 92.12 160 ASP A C 1
ATOM 1201 O O . ASP A 1 160 ? -8.831 -9.708 3.848 1.00 92.12 160 ASP A O 1
ATOM 1205 N N . ARG A 1 161 ? -8.133 -9.780 1.712 1.00 92.75 161 ARG A N 1
ATOM 1206 C CA . ARG A 1 161 ? -6.906 -9.013 1.989 1.00 92.75 161 ARG A CA 1
ATOM 1207 C C . ARG A 1 161 ? -7.194 -7.592 2.430 1.00 92.75 161 ARG A C 1
ATOM 1209 O O . ARG A 1 161 ? -6.544 -7.098 3.348 1.00 92.75 161 ARG A O 1
ATOM 1216 N N . ALA A 1 162 ? -8.144 -6.923 1.775 1.00 97.00 162 ALA A N 1
ATOM 1217 C CA . ALA A 1 162 ? -8.522 -5.571 2.161 1.00 97.00 162 ALA A CA 1
ATOM 1218 C C . ALA A 1 162 ? -8.937 -5.529 3.638 1.00 97.00 162 ALA A C 1
ATOM 1220 O O . ALA A 1 162 ? -8.454 -4.680 4.387 1.00 97.00 162 ALA A O 1
ATOM 1221 N N . LEU A 1 163 ? -9.750 -6.498 4.072 1.00 96.94 163 LEU A N 1
ATOM 1222 C CA . LEU A 1 163 ? -10.225 -6.599 5.446 1.00 96.94 163 LEU A CA 1
ATOM 1223 C C . LEU A 1 163 ? -9.084 -6.838 6.440 1.00 96.94 163 LEU A C 1
ATOM 1225 O O . LEU A 1 163 ? -9.006 -6.139 7.448 1.00 96.94 163 LEU A O 1
ATOM 1229 N N . GLU A 1 164 ? -8.179 -7.777 6.149 1.00 95.44 164 GLU A N 1
ATOM 1230 C CA . GLU A 1 164 ? -7.005 -8.049 6.992 1.00 95.44 164 GLU A CA 1
ATOM 1231 C C . GLU A 1 164 ? -6.136 -6.801 7.192 1.00 95.44 164 GLU A C 1
ATOM 1233 O O . GLU A 1 164 ? -5.613 -6.545 8.280 1.00 95.44 164 GLU A O 1
ATOM 1238 N N . VAL A 1 165 ? -5.988 -6.000 6.140 1.00 97.69 165 VAL A N 1
ATOM 1239 C CA . VAL A 1 165 ? -5.155 -4.797 6.153 1.00 97.69 165 VAL A CA 1
ATOM 1240 C C . VAL A 1 165 ? -5.853 -3.665 6.896 1.00 97.69 165 VAL A C 1
ATOM 1242 O O . VAL A 1 165 ? -5.218 -2.988 7.706 1.00 97.69 165 VAL A O 1
ATOM 1245 N N . TYR A 1 166 ? -7.159 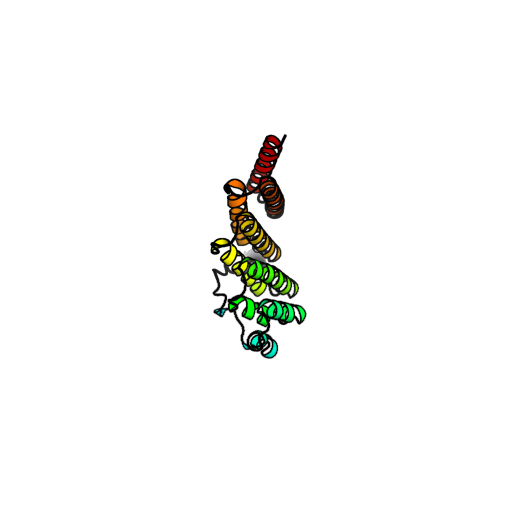-3.483 6.694 1.00 98.62 166 TYR A N 1
ATOM 1246 C CA . TYR A 1 166 ? -7.951 -2.529 7.469 1.00 98.62 166 TYR A CA 1
ATOM 1247 C C . TYR A 1 166 ? -7.957 -2.871 8.963 1.00 98.62 166 TYR A C 1
ATOM 1249 O O . TYR A 1 166 ? -7.791 -1.968 9.788 1.00 98.62 166 TYR A O 1
ATOM 1257 N N . ASP A 1 167 ? -8.027 -4.156 9.323 1.00 98.12 167 ASP A N 1
ATOM 1258 C CA . ASP A 1 167 ? -7.920 -4.602 10.715 1.00 98.12 167 ASP A CA 1
ATOM 1259 C C . ASP A 1 167 ? -6.555 -4.190 11.320 1.00 98.12 167 ASP A C 1
ATOM 1261 O O . ASP A 1 167 ? -6.491 -3.762 12.476 1.00 98.12 167 ASP A O 1
ATOM 1265 N N . GLN A 1 168 ? -5.461 -4.198 10.545 1.00 98.00 168 GLN A N 1
ATOM 1266 C CA . GLN A 1 168 ? -4.164 -3.674 11.006 1.00 98.00 168 GLN A CA 1
ATOM 1267 C C . GLN A 1 168 ? -4.141 -2.153 11.171 1.00 98.00 168 GLN A C 1
ATOM 1269 O O . GLN A 1 168 ? -3.597 -1.657 12.162 1.00 98.00 168 GLN A O 1
ATOM 1274 N N . VAL A 1 169 ? -4.750 -1.400 10.252 1.00 98.62 169 VAL A N 1
ATOM 1275 C CA . VAL A 1 169 ? -4.898 0.058 10.405 1.00 98.62 169 VAL A CA 1
ATOM 1276 C C . VAL A 1 169 ? -5.693 0.371 11.674 1.00 98.62 169 VAL A C 1
ATOM 1278 O O . VAL A 1 169 ? -5.303 1.254 12.441 1.00 98.62 169 VAL A O 1
ATOM 1281 N N . TYR A 1 170 ? -6.760 -0.386 11.948 1.00 98.56 170 TYR A N 1
ATOM 1282 C CA . TYR A 1 170 ? -7.561 -0.233 13.161 1.00 98.56 170 TYR A CA 1
ATOM 1283 C C . TYR A 1 170 ? -6.732 -0.484 14.422 1.00 98.56 170 TYR A C 1
ATOM 1285 O O . TYR A 1 170 ? -6.822 0.287 15.377 1.00 98.56 170 TYR A O 1
ATOM 1293 N N . LEU A 1 171 ? -5.881 -1.515 14.432 1.00 97.50 171 LEU A N 1
ATOM 1294 C CA . LEU A 1 171 ? -4.976 -1.770 15.555 1.00 97.50 171 LEU A CA 1
ATOM 1295 C C . LEU A 1 171 ? -4.026 -0.594 15.800 1.00 97.50 171 LEU A C 1
ATOM 1297 O O . LEU A 1 171 ? -3.859 -0.189 16.951 1.00 97.50 171 LEU A O 1
ATOM 1301 N N . ILE A 1 172 ? -3.451 -0.002 14.748 1.00 97.88 172 ILE A N 1
ATOM 1302 C CA . ILE A 1 172 ? -2.603 1.192 14.888 1.00 97.88 172 ILE A CA 1
ATOM 1303 C C . ILE A 1 172 ? -3.424 2.355 15.451 1.00 97.88 172 ILE A C 1
ATOM 1305 O O . ILE A 1 172 ? -3.002 2.985 16.421 1.00 97.88 172 ILE A O 1
ATOM 1309 N N . ALA A 1 173 ? -4.612 2.612 14.899 1.00 97.81 173 ALA A N 1
ATOM 1310 C CA . ALA A 1 173 ? -5.488 3.679 15.369 1.00 97.81 173 ALA A CA 1
ATOM 1311 C C . ALA A 1 173 ? -5.853 3.506 16.853 1.00 97.81 173 ALA A C 1
ATOM 1313 O O . ALA A 1 173 ? -5.725 4.449 17.634 1.00 97.81 173 ALA A O 1
ATOM 1314 N N . ALA A 1 174 ? -6.239 2.301 17.267 1.00 95.62 174 ALA A N 1
ATOM 1315 C CA . ALA A 1 174 ? -6.686 2.017 18.625 1.00 95.62 174 ALA A CA 1
ATOM 1316 C C . ALA A 1 174 ? -5.541 1.945 19.649 1.00 95.62 174 ALA A C 1
ATOM 1318 O O . ALA A 1 174 ? -5.739 2.312 20.807 1.00 95.62 174 ALA A O 1
ATOM 1319 N N . GLN A 1 175 ? -4.358 1.460 19.258 1.00 95.44 175 GLN A N 1
ATOM 1320 C CA . GLN A 1 175 ? -3.313 1.069 20.214 1.00 95.44 175 GLN A CA 1
ATOM 1321 C C . GLN A 1 175 ? -2.038 1.911 20.146 1.00 95.44 175 GLN A C 1
ATOM 1323 O O . GLN A 1 175 ? -1.279 1.912 21.115 1.00 95.44 175 GLN A O 1
ATOM 1328 N N . SER A 1 176 ? -1.778 2.634 19.051 1.00 96.50 176 SER A N 1
ATOM 1329 C CA . SER A 1 176 ? -0.550 3.426 18.935 1.00 96.50 176 SER A CA 1
ATOM 1330 C C . SER A 1 176 ? -0.532 4.563 19.964 1.00 96.50 176 SER A C 1
ATOM 1332 O O . SER A 1 176 ? -1.410 5.432 19.925 1.00 96.50 176 SER A O 1
ATOM 1334 N N . PRO A 1 177 ? 0.489 4.639 20.839 1.00 94.75 177 PRO A N 1
ATOM 1335 C CA . PRO A 1 177 ? 0.674 5.780 21.731 1.00 94.75 177 PRO A CA 1
ATOM 1336 C C . PRO A 1 177 ? 1.286 6.994 21.012 1.00 94.75 177 PRO A C 1
ATOM 1338 O O . PRO A 1 177 ? 1.314 8.086 21.575 1.00 94.75 177 PRO A O 1
ATOM 1341 N N . TYR A 1 178 ? 1.793 6.812 19.789 1.00 94.56 178 TYR A N 1
ATOM 1342 C CA . TYR A 1 178 ? 2.494 7.838 19.011 1.00 94.56 178 TYR A CA 1
ATOM 1343 C C . TYR A 1 178 ? 1.588 8.553 18.007 1.00 94.56 178 TYR A C 1
ATOM 1345 O O . TYR A 1 178 ? 1.998 9.532 17.381 1.00 94.56 178 TYR A O 1
ATOM 1353 N N . LEU A 1 179 ? 0.352 8.083 17.861 1.00 95.50 179 LEU A N 1
ATOM 1354 C CA . LEU A 1 179 ? -0.633 8.675 16.979 1.00 95.50 179 LEU A CA 1
ATOM 1355 C C . LEU A 1 179 ? -1.304 9.883 17.645 1.00 95.50 179 LEU A C 1
ATOM 1357 O O . LEU A 1 179 ? -1.864 9.786 18.741 1.00 95.50 179 LEU A O 1
ATOM 1361 N N . GLN A 1 180 ? -1.262 11.031 16.967 1.00 94.31 180 GLN A N 1
ATOM 1362 C CA . GLN A 1 180 ? -1.980 12.228 17.403 1.00 94.31 180 GLN A CA 1
ATOM 1363 C C . GLN A 1 180 ? -3.495 12.006 17.320 1.00 94.31 180 GLN A C 1
ATOM 1365 O O . GLN A 1 180 ? -3.975 11.263 16.466 1.00 94.31 180 GLN A O 1
ATOM 1370 N N . MET A 1 181 ? -4.259 12.686 18.181 1.00 93.50 181 MET A N 1
ATOM 1371 C CA . MET A 1 181 ? -5.721 12.540 18.235 1.00 93.50 181 MET A CA 1
ATOM 1372 C C . MET A 1 181 ? -6.398 12.842 16.891 1.00 93.50 181 MET A C 1
ATOM 1374 O O . MET A 1 181 ? -7.296 12.106 16.497 1.00 93.50 181 MET A O 1
ATOM 1378 N N . ALA A 1 182 ? -5.933 13.870 16.170 1.00 93.12 182 ALA A N 1
ATOM 1379 C CA . ALA A 1 182 ? -6.451 14.216 14.846 1.00 93.12 182 ALA A CA 1
ATOM 1380 C C . ALA A 1 182 ? -6.254 13.066 13.843 1.00 93.12 182 ALA A C 1
ATOM 1382 O O . ALA A 1 182 ? -7.230 12.557 13.304 1.00 93.12 182 ALA A O 1
ATOM 1383 N N . ASN A 1 183 ? -5.020 12.569 13.693 1.00 95.44 183 ASN A N 1
ATOM 1384 C CA . ASN A 1 183 ? -4.723 11.427 12.824 1.00 95.44 183 ASN A CA 1
ATOM 1385 C C . ASN A 1 183 ? -5.512 10.173 13.220 1.00 95.44 183 ASN A C 1
ATOM 1387 O O . ASN A 1 183 ? -5.994 9.450 12.356 1.00 95.44 183 ASN A O 1
ATOM 1391 N N . ARG A 1 184 ? -5.672 9.914 14.525 1.00 97.56 184 ARG A N 1
ATOM 1392 C CA . ARG A 1 184 ? -6.480 8.788 15.009 1.00 97.56 184 ARG A CA 1
ATOM 1393 C C . ARG A 1 184 ? -7.927 8.906 14.557 1.00 97.56 184 ARG A C 1
ATOM 1395 O O . ARG A 1 184 ? -8.486 7.933 14.062 1.00 97.56 184 ARG A O 1
ATOM 1402 N N . ARG A 1 185 ? -8.518 10.088 14.715 1.00 96.81 185 ARG A N 1
ATOM 1403 C CA . ARG A 1 185 ? -9.887 10.359 14.283 1.00 96.81 185 ARG A CA 1
ATOM 1404 C C . ARG A 1 185 ? -10.034 10.169 12.774 1.00 96.81 185 ARG A C 1
ATOM 1406 O O . ARG A 1 185 ? -10.960 9.486 12.356 1.00 96.81 185 ARG A O 1
ATOM 1413 N N . ASP A 1 186 ? -9.107 10.701 11.983 1.00 97.44 186 ASP A N 1
ATOM 1414 C CA . ASP A 1 186 ? -9.145 10.591 10.521 1.00 97.44 186 ASP A CA 1
ATOM 1415 C C . ASP A 1 186 ? -9.047 9.130 10.048 1.00 97.44 186 ASP A C 1
ATOM 1417 O O . ASP A 1 186 ? -9.819 8.709 9.186 1.00 97.44 186 ASP A O 1
ATOM 1421 N N . LEU A 1 187 ? -8.171 8.322 10.661 1.00 98.19 187 LEU A N 1
ATOM 1422 C CA . LEU A 1 187 ? -8.078 6.888 10.366 1.00 98.19 187 LEU A CA 1
ATOM 1423 C C . LEU A 1 187 ? -9.359 6.136 10.734 1.00 98.19 187 LEU A C 1
ATOM 1425 O O . LEU A 1 187 ? -9.820 5.308 9.954 1.00 98.19 187 LEU A O 1
ATOM 1429 N N . LEU A 1 188 ? -9.948 6.411 11.902 1.00 98.31 188 LEU A N 1
ATOM 1430 C CA . LEU A 1 188 ? -11.189 5.750 12.314 1.00 98.31 188 LEU A CA 1
ATOM 1431 C C . LEU A 1 188 ? -12.364 6.120 11.401 1.00 98.31 188 LEU A C 1
ATOM 1433 O O . LEU A 1 188 ? -13.172 5.249 11.100 1.00 98.31 188 LEU A O 1
ATOM 1437 N N . VAL A 1 189 ? -12.437 7.366 10.919 1.00 98.31 189 VAL A N 1
ATOM 1438 C CA . VAL A 1 189 ? -13.444 7.784 9.927 1.00 98.31 189 VAL A CA 1
ATOM 1439 C C . VAL A 1 189 ? -13.259 7.011 8.623 1.00 98.31 189 VAL A C 1
ATOM 1441 O O . VAL A 1 189 ? -14.218 6.443 8.109 1.00 98.31 189 VAL A O 1
ATOM 1444 N N . ALA A 1 190 ? -12.026 6.932 8.116 1.00 98.31 190 ALA A N 1
ATOM 1445 C CA . ALA A 1 190 ? -11.740 6.188 6.892 1.00 98.31 190 ALA A CA 1
ATOM 1446 C C . ALA A 1 190 ? -12.038 4.683 7.031 1.00 98.31 190 ALA A C 1
ATOM 1448 O O . ALA A 1 190 ? -12.477 4.049 6.075 1.00 98.31 190 ALA A O 1
ATOM 1449 N N . LEU A 1 191 ? -11.813 4.108 8.216 1.00 98.62 191 LEU A N 1
ATOM 1450 C CA . LEU A 1 191 ? -12.123 2.707 8.504 1.00 98.62 191 LEU A CA 1
ATOM 1451 C C . LEU A 1 191 ? -13.617 2.450 8.666 1.00 98.62 191 LEU A C 1
ATOM 1453 O O . LEU A 1 191 ? -14.090 1.406 8.236 1.00 98.62 191 LEU A O 1
ATOM 1457 N N . GLU A 1 192 ? -14.360 3.365 9.291 1.00 98.56 192 GLU A N 1
ATOM 1458 C CA . GLU A 1 192 ? -15.822 3.289 9.356 1.00 98.56 192 GLU A CA 1
ATOM 1459 C C . GLU A 1 192 ? -16.408 3.182 7.944 1.00 98.56 192 GLU A C 1
ATOM 1461 O O . GLU A 1 192 ? -17.137 2.233 7.669 1.00 98.56 192 GLU A O 1
ATOM 1466 N N . GLU A 1 193 ? -16.018 4.092 7.047 1.00 98.19 193 GLU A N 1
ATOM 1467 C CA . GLU A 1 193 ? -16.449 4.096 5.644 1.00 98.19 193 GLU A CA 1
ATOM 1468 C C . GLU A 1 193 ? -16.068 2.787 4.935 1.00 98.19 193 GLU A C 1
ATOM 1470 O O . GLU A 1 193 ? -16.938 2.106 4.391 1.00 98.19 193 GLU A O 1
ATOM 1475 N N . ALA A 1 194 ? -14.800 2.371 5.025 1.00 97.81 194 ALA A N 1
ATOM 1476 C CA . ALA A 1 194 ? -14.326 1.146 4.383 1.00 97.81 194 ALA A CA 1
ATOM 1477 C C . ALA A 1 194 ? -15.065 -0.112 4.881 1.00 97.81 194 ALA A C 1
ATOM 1479 O O . ALA A 1 194 ? -15.472 -0.960 4.087 1.00 97.81 194 ALA A O 1
ATOM 1480 N N . TYR A 1 195 ? -15.290 -0.238 6.193 1.00 98.44 195 TYR A N 1
ATOM 1481 C CA . TYR A 1 195 ? -16.038 -1.366 6.746 1.00 98.44 195 TYR A CA 1
ATOM 1482 C C . TYR A 1 195 ? -17.520 -1.327 6.362 1.00 98.44 195 TYR A C 1
ATOM 1484 O O . TYR A 1 195 ? -18.100 -2.383 6.107 1.00 98.44 195 TYR A O 1
ATOM 1492 N N . GLU A 1 196 ? -18.151 -0.151 6.295 1.00 97.38 196 GLU A N 1
ATOM 1493 C CA . GLU A 1 196 ? -19.541 -0.029 5.841 1.00 97.38 196 GLU A CA 1
ATOM 1494 C C . GLU A 1 196 ? -19.700 -0.467 4.380 1.00 97.38 196 GLU A C 1
ATOM 1496 O O . GLU A 1 196 ? -20.611 -1.244 4.078 1.00 97.38 196 GLU A O 1
ATOM 1501 N N . GLU A 1 197 ? -18.789 -0.047 3.499 1.00 95.25 197 GLU A N 1
ATOM 1502 C CA . GLU A 1 197 ? -18.769 -0.450 2.086 1.00 95.25 197 GLU A CA 1
ATOM 1503 C C . GLU A 1 197 ? -18.609 -1.966 1.911 1.00 95.25 197 GLU A C 1
ATOM 1505 O O . GLU A 1 197 ? -19.245 -2.569 1.042 1.00 95.25 197 GLU A O 1
ATOM 1510 N N . MET A 1 198 ? -17.818 -2.604 2.776 1.00 94.00 198 MET A N 1
ATOM 1511 C CA . MET A 1 198 ? -17.616 -4.057 2.784 1.00 94.00 198 MET A CA 1
ATOM 1512 C C . MET A 1 198 ? -18.737 -4.833 3.497 1.00 94.00 198 MET A C 1
ATOM 1514 O O . MET A 1 198 ? -18.760 -6.061 3.458 1.00 94.00 198 MET A O 1
ATOM 1518 N N . GLY A 1 199 ? -19.691 -4.147 4.138 1.00 96.00 199 GLY A N 1
ATOM 1519 C CA . GLY A 1 199 ? -20.779 -4.772 4.899 1.00 96.00 199 GLY A CA 1
ATOM 1520 C C . GLY A 1 199 ? -20.391 -5.245 6.308 1.00 96.00 199 GLY A C 1
ATOM 1521 O O . GLY A 1 199 ? -21.184 -5.910 6.982 1.00 96.00 199 GLY A O 1
ATOM 1522 N N . GLU A 1 200 ? -19.214 -4.857 6.792 1.00 97.19 200 GLU A N 1
ATOM 1523 C CA . GLU A 1 200 ? -18.610 -5.242 8.069 1.00 97.19 200 GLU A CA 1
ATOM 1524 C C . GLU A 1 200 ? -19.122 -4.382 9.236 1.00 97.19 200 GLU A C 1
ATOM 1526 O O . GLU A 1 200 ? -18.381 -3.677 9.926 1.00 97.19 200 GLU A O 1
ATOM 1531 N N . ARG A 1 201 ? -20.436 -4.457 9.488 1.00 96.94 201 ARG A N 1
ATOM 1532 C CA . ARG A 1 201 ? -21.148 -3.569 10.431 1.00 96.94 201 ARG A CA 1
ATOM 1533 C C . ARG A 1 201 ? -20.539 -3.511 11.829 1.00 96.94 201 ARG A C 1
ATOM 1535 O O . ARG A 1 201 ? -20.416 -2.431 12.390 1.00 96.94 201 ARG A O 1
ATOM 1542 N N . SER A 1 202 ? -20.140 -4.655 12.389 1.00 97.81 202 SER A N 1
ATOM 1543 C CA . SER A 1 202 ? -19.574 -4.686 13.745 1.00 97.81 202 SER A CA 1
ATOM 1544 C C . SER A 1 202 ? -18.252 -3.922 13.838 1.00 97.81 202 SER A C 1
ATOM 1546 O O . SER A 1 202 ? -17.965 -3.341 14.882 1.00 97.81 202 SER A O 1
ATOM 1548 N N . ARG A 1 203 ? -17.441 -3.939 12.774 1.00 98.06 203 ARG A N 1
ATOM 1549 C CA . ARG A 1 203 ? -16.166 -3.218 12.722 1.00 98.06 203 ARG A CA 1
ATOM 1550 C C . ARG A 1 203 ? -16.396 -1.726 12.493 1.00 98.06 203 ARG A C 1
ATOM 1552 O O . ARG A 1 203 ? -15.794 -0.912 13.184 1.00 98.06 203 ARG A O 1
ATOM 1559 N N . ALA A 1 204 ? -17.336 -1.373 11.615 1.00 98.19 204 ALA A N 1
ATOM 1560 C CA . ALA A 1 204 ? -17.758 0.012 11.415 1.00 98.19 204 ALA A CA 1
ATOM 1561 C C . ALA A 1 204 ? -18.281 0.656 12.713 1.00 98.19 204 ALA A C 1
ATOM 1563 O O . ALA A 1 204 ? -17.871 1.757 13.077 1.00 98.19 204 ALA A O 1
ATOM 1564 N N . GLU A 1 205 ? -19.134 -0.050 13.462 1.00 98.12 205 GLU A N 1
ATOM 1565 C CA . GLU A 1 205 ? -19.645 0.416 14.758 1.00 98.12 205 GLU A CA 1
ATOM 1566 C C . GLU A 1 205 ? -18.527 0.614 15.791 1.00 98.12 205 GLU A C 1
ATOM 1568 O O . GLU A 1 205 ? -18.564 1.581 16.556 1.00 98.12 205 GLU A O 1
ATOM 1573 N N . ALA A 1 206 ? -17.512 -0.257 15.799 1.00 97.75 206 ALA A N 1
ATOM 1574 C CA . ALA A 1 206 ? -16.348 -0.106 16.667 1.00 97.75 206 ALA A CA 1
ATOM 1575 C C . ALA A 1 206 ? -15.527 1.148 16.315 1.00 97.75 206 ALA A C 1
ATOM 1577 O O . ALA A 1 206 ? -15.188 1.924 17.211 1.00 97.75 206 ALA A O 1
ATOM 1578 N N . SER A 1 207 ? -15.279 1.399 15.023 1.00 98.06 207 SER A N 1
ATOM 1579 C CA . SER A 1 207 ? -14.627 2.630 14.557 1.00 98.06 207 SER A CA 1
ATOM 1580 C C . SER A 1 207 ? -15.417 3.875 14.969 1.00 98.06 207 SER A C 1
ATOM 1582 O O . SER A 1 207 ? -14.853 4.799 15.561 1.00 98.06 207 SER A O 1
ATOM 1584 N N . ARG A 1 208 ? -16.741 3.860 14.761 1.00 98.06 208 ARG A N 1
ATOM 1585 C CA . ARG A 1 208 ? -17.657 4.940 15.153 1.00 98.06 208 ARG A CA 1
ATOM 1586 C C . ARG A 1 208 ? -17.605 5.231 16.652 1.00 98.06 208 ARG A C 1
ATOM 1588 O O . ARG A 1 208 ? -17.559 6.392 17.059 1.00 98.06 208 ARG A O 1
ATOM 1595 N N . ALA A 1 209 ? -17.609 4.190 17.484 1.00 97.38 209 ALA A N 1
ATOM 1596 C CA . ALA A 1 209 ? -17.510 4.340 18.933 1.00 97.38 209 ALA A CA 1
ATOM 1597 C C . ALA A 1 209 ? -16.192 5.016 19.346 1.00 97.38 209 ALA A C 1
ATOM 1599 O O . ALA A 1 209 ? -16.210 5.929 20.172 1.00 97.38 209 ALA A O 1
ATOM 1600 N N . GLY A 1 210 ? -15.074 4.630 18.720 1.00 96.38 210 GLY A N 1
ATOM 1601 C CA . GLY A 1 210 ? -13.772 5.258 18.952 1.00 96.38 210 GLY A CA 1
ATOM 1602 C C . GLY A 1 210 ? -13.736 6.742 18.568 1.00 96.38 210 GLY A C 1
ATOM 1603 O O . GLY A 1 210 ? -13.164 7.548 19.299 1.00 96.38 210 GLY A O 1
ATOM 1604 N N . ILE A 1 211 ? -14.394 7.134 17.471 1.00 96.88 211 ILE A N 1
ATOM 1605 C CA . ILE A 1 211 ? -14.517 8.549 17.067 1.00 96.88 211 ILE A CA 1
ATOM 1606 C C . ILE A 1 211 ? -15.245 9.358 18.146 1.00 96.88 211 ILE A C 1
ATOM 1608 O O . ILE A 1 211 ? -14.761 10.408 18.566 1.00 96.88 211 ILE A O 1
ATOM 1612 N N . ILE A 1 212 ? -16.382 8.850 18.632 1.00 96.19 212 ILE A N 1
ATOM 1613 C CA . ILE A 1 212 ? -17.188 9.521 19.663 1.00 96.19 212 ILE A CA 1
ATOM 1614 C C . ILE A 1 212 ? -16.385 9.698 20.958 1.00 96.19 212 ILE A C 1
ATOM 1616 O O . ILE A 1 212 ? -16.460 10.755 21.585 1.00 96.19 212 ILE A O 1
ATOM 1620 N N . GLU A 1 213 ? -15.613 8.687 21.362 1.00 94.38 213 GLU A N 1
ATOM 1621 C CA . GLU A 1 213 ? -14.761 8.768 22.550 1.00 94.38 213 GLU A CA 1
ATOM 1622 C C . GLU A 1 213 ? -13.699 9.874 22.419 1.00 94.38 213 GLU A C 1
ATOM 1624 O O . GLU A 1 213 ? -13.492 10.648 23.355 1.00 94.38 213 GLU A O 1
ATOM 1629 N N . LEU A 1 214 ? -13.066 10.007 21.249 1.00 93.56 214 LEU A N 1
ATOM 1630 C CA . LEU A 1 214 ? -12.074 11.058 20.994 1.00 93.56 214 LEU A CA 1
ATOM 1631 C C . LEU A 1 214 ? -12.690 12.460 20.995 1.00 93.56 214 LEU A C 1
ATOM 1633 O O . LEU A 1 214 ? -12.117 13.388 21.574 1.00 93.56 214 LEU A O 1
ATOM 1637 N N . ASP A 1 215 ? -13.866 12.619 20.389 1.00 91.88 215 ASP A N 1
ATOM 1638 C CA . ASP A 1 215 ? -14.575 13.901 20.356 1.00 91.88 215 ASP A CA 1
ATOM 1639 C C . ASP A 1 215 ? -14.966 14.356 21.782 1.00 91.88 215 ASP A C 1
ATOM 1641 O O . ASP A 1 215 ? -14.886 15.546 22.104 1.00 91.88 215 ASP A O 1
ATOM 1645 N N . GLN A 1 216 ? -15.301 13.418 22.680 1.00 91.19 216 GLN A N 1
ATOM 1646 C CA . GLN A 1 216 ? -15.567 13.704 24.099 1.00 91.19 216 GLN A CA 1
ATOM 1647 C C . GLN A 1 216 ? -14.315 14.108 24.885 1.00 91.19 216 GLN A C 1
ATOM 1649 O O . GLN A 1 216 ? -14.415 14.923 25.796 1.00 91.19 216 GLN A O 1
ATOM 1654 N N . GLN A 1 217 ? -13.142 13.564 24.552 1.00 86.38 217 GLN A N 1
ATOM 1655 C CA . GLN A 1 217 ? -11.875 13.928 25.205 1.00 86.38 217 GLN A CA 1
ATOM 1656 C C . GLN A 1 217 ? -11.361 15.315 24.790 1.00 86.38 217 GLN A C 1
ATOM 1658 O O . GLN A 1 217 ? -10.526 15.894 25.485 1.00 86.38 217 GLN A O 1
ATOM 1663 N N . THR A 1 218 ? -11.840 15.831 23.656 1.00 78.38 218 THR A N 1
ATOM 1664 C CA . THR A 1 218 ? -11.403 17.110 23.072 1.00 78.38 218 THR A CA 1
ATOM 1665 C C . THR A 1 218 ? -12.355 18.273 23.405 1.00 78.38 218 THR A C 1
ATOM 1667 O O . THR A 1 218 ? -12.016 19.430 23.151 1.00 78.38 218 THR A O 1
ATOM 1670 N N . SER A 1 219 ? -13.533 17.972 23.972 1.00 63.19 219 SER A N 1
ATOM 1671 C CA . SER A 1 219 ? -14.569 18.937 24.386 1.00 63.19 219 SER A CA 1
ATOM 1672 C C . SER A 1 219 ? -14.381 19.409 25.827 1.00 63.19 219 SER A C 1
ATOM 1674 O O . SER A 1 219 ? -14.618 20.612 26.081 1.00 63.19 219 SER A O 1
#

pLDDT: mean 91.88, std 11.38, range [40.97, 98.62]

Foldseek 3Di:
DPVVVVVVVVVVVVVVVVVVVVVVVVVVVVVVVVVVPPDPPPDDDLQVPQDVVLADVVLLCVVVVVDALLVSLVVCVVVVSLSNNSNSLNPPDPDDLLSSLVSLLVSLVSCVVVVNLVSSLNSLSVLLVSLVPPPPDDLLSSLVSLQSSLVSCVSSVVNVSSVVSLVVSLCSLVPPPRDDLVSSLVSLVSSLVSCVVSVVVVRNVVSVVSNVVSVVVVD

Nearest PDB structures (foldseek):
  4y6w-assembly1_A-2  TM=6.697E-01  e=1.660E-02  Podospora anserina
  5o09-assembly1_1C  TM=5.704E-01  e=3.542E-02  Prosthecobacter vanneervenii
  5o01-assembly2_B  TM=5.706E-01  e=3.542E-02  Prosthecobacter vanneervenii
  3zfw-assembly2_B  TM=6.068E-01  e=1.691E-01  Mus musculus
  3zfw-assembly1_A  TM=6.084E-01  e=1.691E-01  Mus musculus